Protein AF-A0A9W8VD13-F1 (afdb_monomer_lite)

InterPro domains:
  IPR011990 Tetratricopeptide-like helical domain superfamily [G3DSA:1.25.40.10] (4-198)
  IPR011990 Tetratricopeptide-like helical domain superfamily [SSF48452] (14-166)

Sequence (213 aa):
MPIRPNTRLLIVTRLGEIHIELHEHEKALQILQRELDAMVVQKGRPFRRLSMAMAEAYIGLGNLDAATLVLQQLTSVEPPELDDLNDQVLRMRRLILSARIEHERLRFDEALQIWQLTLQTMQQLSIFRSRHGWTAAIIYLSMAHAQIAMGDTASGRQSWDAAVEIAMSERFEYVFPVLATVWLQKVVGEIYQSQGWPLRVMLPGGKSDLTWL

pLDDT: mean 93.3, std 8.5, range [49.16, 98.88]

Secondary structure (DSSP, 8-state):
-PPPHHHHHHHHHHHHHHHHHTT-HHHHHHHHHHHHHT-S-TTSHHHHHHHHHHHHHHHHTT-HHHHHHHHHHHHHTS-S---SHHHHHHHHHHHHHHHHHHHHTT-HHHHHHHHHHHHHHHHH-HHHHHS-HHHHHHHHHHHHHHHHHTT-HHHHHHHHHHHHHHHHHSPP---STTIIIIIHHHHHHHHHHHH-PPEEEE-TTSS-EEEE-

Foldseek 3Di:
DDDDPLRVLVVLLVVLLVCVLVLVLVVSLVSLVVVLVVDPDCQDPSNLSSLLSNLSSCVSVVVLVSSVVSLVSNVVRQDPDDPDLVSLLSVLSSLVSVLSSCVSVLVLVVSLVSLVVSLVSLCVRPCSVVDDLLVQLLSLLSNLLSCVSVVNNVSSVVSNVVSLVSQVPHEDDDSDRCSSNPVSLVSQVSCCVVPVDWHWGQYPPRDDTDIRD

Radius of gyration: 17.38 Å; chains: 1; bounding box: 42×38×55 Å

Organism: NCBI:txid1237075

Structure (mmCIF, N/CA/C/O backbone):
data_AF-A0A9W8VD13-F1
#
_entry.id   AF-A0A9W8VD13-F1
#
loop_
_atom_site.group_PDB
_atom_site.id
_atom_site.type_symbol
_atom_site.label_atom_id
_atom_site.label_alt_id
_atom_site.label_comp_id
_atom_site.label_asym_id
_atom_site.label_entity_id
_atom_site.label_seq_id
_atom_site.pdbx_PDB_ins_code
_atom_site.Cartn_x
_atom_site.Cartn_y
_atom_site.Cartn_z
_atom_site.occupancy
_atom_site.B_iso_or_equiv
_atom_site.auth_seq_id
_atom_site.auth_comp_id
_atom_site.auth_asym_id
_atom_site.auth_atom_id
_atom_site.pdbx_PDB_model_num
ATOM 1 N N . MET A 1 1 ? 10.403 13.979 -32.829 1.00 58.81 1 MET A N 1
ATOM 2 C CA . MET A 1 1 ? 11.441 13.347 -31.978 1.00 58.81 1 MET A CA 1
ATOM 3 C C . MET A 1 1 ? 10.810 12.195 -31.210 1.00 58.81 1 MET A C 1
ATOM 5 O O . MET A 1 1 ? 9.696 12.388 -30.735 1.00 58.81 1 MET A O 1
ATOM 9 N N . PRO A 1 2 ? 11.467 11.030 -31.083 1.00 82.12 2 PRO A N 1
ATOM 10 C CA . PRO A 1 2 ? 10.968 9.956 -30.227 1.00 82.12 2 PRO A CA 1
ATOM 11 C C . PRO A 1 2 ? 10.993 10.381 -28.748 1.00 82.12 2 PRO A C 1
ATOM 13 O O . PRO A 1 2 ? 11.861 11.149 -28.327 1.00 82.12 2 PRO A O 1
ATOM 16 N N . ILE A 1 3 ? 10.028 9.897 -27.960 1.00 86.44 3 ILE A N 1
ATOM 17 C CA . ILE A 1 3 ? 9.949 10.151 -26.513 1.00 86.44 3 ILE A CA 1
ATOM 18 C C . ILE A 1 3 ? 11.176 9.532 -25.830 1.00 86.44 3 ILE A C 1
ATOM 20 O O . ILE A 1 3 ? 11.552 8.398 -26.124 1.00 86.44 3 ILE A O 1
ATOM 24 N N . ARG A 1 4 ? 11.797 10.263 -24.895 1.00 90.19 4 ARG A N 1
ATOM 25 C CA . ARG A 1 4 ? 12.946 9.755 -24.127 1.00 90.19 4 ARG A CA 1
ATOM 26 C C . ARG A 1 4 ? 12.546 8.487 -23.348 1.00 90.19 4 ARG A C 1
ATOM 28 O O . ARG A 1 4 ? 11.487 8.506 -22.717 1.00 90.19 4 ARG A O 1
ATOM 35 N N . PRO A 1 5 ? 13.390 7.438 -23.287 1.00 88.12 5 PRO A N 1
ATOM 36 C CA . PRO A 1 5 ? 13.035 6.170 -22.637 1.00 88.12 5 PRO A CA 1
ATOM 37 C C . PRO A 1 5 ? 12.505 6.320 -21.202 1.00 88.12 5 PRO A C 1
ATOM 39 O O . PRO A 1 5 ? 11.436 5.813 -20.882 1.00 88.12 5 PRO A O 1
ATOM 42 N N . ASN A 1 6 ? 13.175 7.110 -20.357 1.00 88.56 6 ASN A N 1
ATOM 43 C CA . ASN A 1 6 ? 12.731 7.334 -18.974 1.00 88.56 6 ASN A CA 1
ATOM 44 C C . ASN A 1 6 ? 11.377 8.054 -18.879 1.00 88.56 6 ASN A C 1
ATOM 46 O O . ASN A 1 6 ? 10.597 7.783 -17.968 1.00 88.56 6 ASN A O 1
ATOM 50 N N . THR A 1 7 ? 11.084 8.959 -19.818 1.00 91.81 7 THR A N 1
ATOM 51 C CA . THR A 1 7 ? 9.787 9.642 -19.896 1.00 91.81 7 THR A CA 1
ATOM 52 C C . THR A 1 7 ? 8.692 8.660 -20.294 1.00 91.81 7 THR A C 1
ATOM 54 O O . THR A 1 7 ? 7.628 8.664 -19.682 1.00 91.81 7 THR A O 1
ATOM 57 N N . ARG A 1 8 ? 8.965 7.770 -21.257 1.00 93.25 8 ARG A N 1
ATOM 58 C CA . ARG A 1 8 ? 8.039 6.697 -21.635 1.00 93.25 8 ARG A CA 1
ATOM 59 C C . ARG A 1 8 ? 7.727 5.786 -20.446 1.00 93.25 8 ARG A C 1
ATOM 61 O O . ARG A 1 8 ? 6.557 5.589 -20.154 1.00 93.25 8 ARG A O 1
ATOM 68 N N . LEU A 1 9 ? 8.741 5.294 -19.729 1.00 94.94 9 LEU A N 1
ATOM 69 C CA . LEU A 1 9 ? 8.534 4.407 -18.572 1.00 94.94 9 LEU A CA 1
ATOM 70 C C . LEU A 1 9 ? 7.736 5.090 -17.452 1.00 94.94 9 LEU A C 1
ATOM 72 O O . LEU A 1 9 ? 6.894 4.456 -16.818 1.00 94.94 9 LEU A O 1
ATOM 76 N N . LEU A 1 10 ? 7.949 6.393 -17.235 1.00 94.81 10 LEU A N 1
ATOM 77 C CA . LEU A 1 10 ? 7.141 7.172 -16.297 1.00 94.81 10 LEU A CA 1
ATOM 78 C C . LEU A 1 10 ? 5.670 7.237 -16.733 1.00 94.81 10 LEU A C 1
ATOM 80 O O . LEU A 1 10 ? 4.795 6.989 -15.910 1.00 94.81 10 LEU A O 1
ATOM 84 N N . ILE A 1 11 ? 5.402 7.542 -18.006 1.00 95.88 11 ILE A N 1
ATOM 85 C CA . ILE A 1 11 ? 4.036 7.584 -18.554 1.00 95.88 11 ILE A CA 1
ATOM 86 C C . ILE A 1 11 ? 3.365 6.216 -18.420 1.00 95.88 11 ILE A C 1
ATOM 88 O O . ILE A 1 11 ? 2.237 6.144 -17.944 1.00 95.88 11 ILE A O 1
ATOM 92 N N . VAL A 1 12 ? 4.065 5.135 -18.777 1.00 97.00 12 VAL A N 1
ATOM 93 C CA . VAL A 1 12 ? 3.530 3.772 -18.668 1.00 97.00 12 VAL A CA 1
ATOM 94 C C . VAL A 1 12 ? 3.236 3.402 -17.216 1.00 97.00 12 VAL A C 1
ATOM 96 O O . VAL A 1 12 ? 2.177 2.846 -16.943 1.00 97.00 12 VAL A O 1
ATOM 99 N N . THR A 1 13 ? 4.110 3.777 -16.275 1.00 97.50 13 THR A N 1
ATOM 100 C CA . THR A 1 13 ? 3.842 3.583 -14.841 1.00 97.50 13 THR A CA 1
ATOM 101 C C . THR A 1 13 ? 2.537 4.274 -14.446 1.00 97.50 13 THR A C 1
ATOM 103 O O . THR A 1 13 ? 1.675 3.641 -13.849 1.00 97.50 13 THR A O 1
ATOM 106 N N . ARG A 1 14 ? 2.360 5.554 -14.810 1.00 97.00 14 ARG A N 1
ATOM 107 C CA . ARG A 1 14 ? 1.141 6.306 -14.470 1.00 97.00 14 ARG A CA 1
ATOM 108 C C . ARG A 1 14 ? -0.107 5.723 -15.123 1.00 97.00 14 ARG A C 1
ATOM 110 O O . ARG A 1 14 ? -1.144 5.672 -14.481 1.00 97.00 14 ARG A O 1
ATOM 117 N N . LEU A 1 15 ? -0.007 5.259 -16.367 1.00 97.62 15 LEU A N 1
ATOM 118 C CA . LEU A 1 15 ? -1.115 4.586 -17.041 1.00 97.62 15 LEU A CA 1
ATOM 119 C C . LEU A 1 15 ? -1.499 3.284 -16.326 1.00 97.62 15 LEU A C 1
ATOM 121 O O . LEU A 1 15 ? -2.680 3.045 -16.100 1.00 97.62 15 LEU A O 1
ATOM 125 N N . GLY A 1 16 ? -0.512 2.475 -15.931 1.00 98.00 16 GLY A N 1
ATOM 126 C CA . GLY A 1 16 ? -0.743 1.275 -15.128 1.00 98.00 16 GLY A CA 1
ATOM 127 C C . GLY A 1 16 ? -1.431 1.601 -13.802 1.00 98.00 16 GLY A C 1
ATOM 128 O O . GLY A 1 16 ? -2.427 0.978 -13.468 1.00 98.00 16 GLY A O 1
ATOM 129 N N . GLU A 1 17 ? -0.967 2.629 -13.091 1.00 97.50 17 GLU A N 1
ATOM 130 C CA . GLU A 1 17 ? -1.591 3.095 -11.844 1.00 97.50 17 GLU A CA 1
ATOM 131 C C . GLU A 1 17 ? -3.039 3.557 -12.037 1.00 97.50 17 GLU A C 1
ATOM 133 O O . GLU A 1 17 ? -3.886 3.217 -11.222 1.00 97.50 17 GLU A O 1
ATOM 138 N N . ILE A 1 18 ? -3.349 4.263 -13.129 1.00 97.25 18 ILE A N 1
ATOM 139 C CA . ILE A 1 18 ? -4.731 4.646 -13.455 1.00 97.25 18 ILE A CA 1
ATOM 140 C C . ILE A 1 18 ? -5.599 3.406 -13.693 1.00 97.25 18 ILE A C 1
ATOM 142 O O . ILE A 1 18 ? -6.720 3.351 -13.202 1.00 97.25 18 ILE A O 1
ATOM 146 N N . HIS A 1 19 ? -5.099 2.395 -14.410 1.00 98.12 19 HIS A N 1
ATOM 147 C CA . HIS A 1 19 ? -5.841 1.143 -14.588 1.00 98.12 19 HIS A CA 1
ATOM 148 C C . HIS A 1 19 ? -6.109 0.437 -13.256 1.00 98.12 19 HIS A C 1
ATOM 150 O O . HIS A 1 19 ? -7.204 -0.075 -13.055 1.00 98.12 19 HIS A O 1
ATOM 156 N N . ILE A 1 20 ? -5.151 0.462 -12.329 1.00 98.06 20 ILE A N 1
ATOM 157 C CA . ILE A 1 20 ? -5.323 -0.096 -10.982 1.00 98.06 20 ILE A CA 1
ATOM 158 C C . ILE A 1 20 ? -6.403 0.669 -10.203 1.00 98.06 20 ILE A C 1
ATOM 160 O O . ILE A 1 20 ? -7.270 0.042 -9.607 1.00 98.06 20 ILE A O 1
ATOM 164 N N . GLU A 1 21 ? -6.398 2.005 -10.243 1.00 96.06 21 GLU A N 1
ATOM 165 C CA . GLU A 1 21 ? -7.443 2.839 -9.617 1.00 96.06 21 GLU A CA 1
ATOM 166 C C . GLU A 1 21 ? -8.843 2.554 -10.185 1.00 96.06 21 GLU A C 1
ATOM 168 O O . GLU A 1 21 ? -9.843 2.694 -9.490 1.00 96.06 21 GLU A O 1
ATOM 173 N N . LEU A 1 22 ? -8.919 2.131 -11.450 1.00 96.62 22 LEU A N 1
ATOM 174 C CA . LEU A 1 22 ? -10.155 1.714 -12.118 1.00 96.62 22 LEU A CA 1
ATOM 175 C C . LEU A 1 22 ? -10.495 0.229 -11.897 1.00 96.62 22 LEU A C 1
ATOM 177 O O . LEU A 1 22 ? -11.413 -0.283 -12.534 1.00 96.62 22 LEU A O 1
ATOM 181 N N . HIS A 1 23 ? -9.757 -0.469 -11.031 1.00 96.81 23 HIS A N 1
ATOM 182 C CA . HIS A 1 23 ? -9.863 -1.910 -10.780 1.00 96.81 23 HIS A CA 1
ATOM 183 C C . HIS A 1 23 ? -9.604 -2.804 -12.011 1.00 96.81 23 HIS A C 1
ATOM 185 O O . HIS A 1 23 ? -9.922 -3.992 -12.005 1.00 96.81 23 HIS A O 1
ATOM 191 N N . GLU A 1 24 ? -8.969 -2.272 -13.060 1.00 98.12 24 GLU A N 1
ATOM 192 C CA . GLU A 1 24 ? -8.558 -2.998 -14.269 1.00 98.12 24 GLU A CA 1
ATOM 193 C C . GLU A 1 24 ? -7.177 -3.660 -14.067 1.00 98.12 24 GLU A C 1
ATOM 195 O O . GLU A 1 24 ? -6.220 -3.417 -14.814 1.00 98.12 24 GLU A O 1
ATOM 200 N N . HIS A 1 25 ? -7.042 -4.477 -13.020 1.00 98.19 25 HIS A N 1
ATOM 201 C CA . HIS A 1 25 ? -5.746 -4.973 -12.551 1.00 98.19 25 HIS A CA 1
ATOM 202 C C . HIS A 1 25 ? -5.019 -5.867 -13.569 1.00 98.19 25 HIS A C 1
ATOM 204 O O . HIS A 1 25 ? -3.812 -5.700 -13.762 1.00 98.19 25 HIS A O 1
ATOM 210 N N . GLU A 1 26 ? -5.709 -6.769 -14.282 1.00 98.25 26 GLU A N 1
ATOM 211 C CA . GLU A 1 26 ? -5.048 -7.611 -15.294 1.00 98.25 26 GLU A CA 1
ATOM 212 C C . GLU A 1 26 ? -4.483 -6.775 -16.444 1.00 98.25 26 GLU A C 1
ATOM 214 O O . GLU A 1 26 ? -3.392 -7.044 -16.950 1.00 98.25 26 GLU A O 1
ATOM 219 N N . LYS A 1 27 ? -5.199 -5.723 -16.843 1.00 98.19 27 LYS A N 1
ATOM 220 C CA . LYS A 1 27 ? -4.756 -4.806 -17.895 1.00 98.19 27 LYS A CA 1
ATOM 221 C C . LYS A 1 27 ? -3.567 -3.967 -17.440 1.00 98.19 27 LYS A C 1
ATOM 223 O O . LYS A 1 27 ? -2.631 -3.770 -18.217 1.00 98.19 27 LYS A O 1
ATOM 228 N N . ALA A 1 28 ? -3.565 -3.526 -16.182 1.00 98.31 28 ALA A N 1
ATOM 229 C CA . ALA A 1 28 ? -2.399 -2.885 -15.588 1.00 98.31 28 ALA A CA 1
ATOM 230 C C . ALA A 1 28 ? -1.174 -3.811 -15.645 1.00 98.31 28 ALA A C 1
ATOM 232 O O . ALA A 1 28 ? -0.122 -3.391 -16.131 1.00 98.31 28 ALA A O 1
ATOM 233 N N . LEU A 1 29 ? -1.317 -5.081 -15.244 1.00 98.44 29 LEU A N 1
ATOM 234 C CA . LEU A 1 29 ? -0.236 -6.069 -15.323 1.00 98.44 29 LEU A CA 1
ATOM 235 C C . LEU A 1 29 ? 0.269 -6.261 -16.756 1.00 98.44 29 LEU A C 1
ATOM 237 O O . LEU A 1 29 ? 1.477 -6.206 -16.975 1.00 98.44 29 LEU A O 1
ATOM 241 N N . GLN A 1 30 ? -0.622 -6.411 -17.742 1.00 97.69 30 GLN A N 1
ATOM 242 C CA . GLN A 1 30 ? -0.230 -6.562 -19.152 1.00 97.69 30 GLN A CA 1
ATOM 243 C C . GLN A 1 30 ? 0.642 -5.398 -19.647 1.00 97.69 30 GLN A C 1
ATOM 245 O O . GLN A 1 30 ? 1.642 -5.606 -20.339 1.00 97.69 30 GLN A O 1
ATOM 250 N N . ILE A 1 31 ? 0.274 -4.167 -19.287 1.00 97.19 31 ILE A N 1
ATOM 251 C CA . ILE A 1 31 ? 0.992 -2.957 -19.700 1.00 97.19 31 ILE A CA 1
ATOM 252 C C . ILE A 1 31 ? 2.347 -2.847 -18.986 1.00 97.19 31 ILE A C 1
ATOM 254 O O . ILE A 1 31 ? 3.357 -2.544 -19.624 1.00 97.19 31 ILE A O 1
ATOM 258 N N . LEU A 1 32 ? 2.379 -3.097 -17.674 1.00 97.88 32 LEU A N 1
ATOM 259 C CA . LEU A 1 32 ? 3.581 -2.963 -16.847 1.00 97.88 32 LEU A CA 1
ATOM 260 C C . LEU A 1 32 ? 4.610 -4.061 -17.150 1.00 97.88 32 LEU A C 1
ATOM 262 O O . LEU A 1 32 ? 5.792 -3.755 -17.325 1.00 97.88 32 LEU A O 1
ATOM 266 N N . GLN A 1 33 ? 4.162 -5.315 -17.267 1.00 97.00 33 GLN A N 1
ATOM 267 C CA . GLN A 1 33 ? 5.021 -6.476 -17.512 1.00 97.00 33 GLN A CA 1
ATOM 268 C C . GLN A 1 33 ? 5.790 -6.330 -18.826 1.00 97.00 33 GLN A C 1
ATOM 270 O O . GLN A 1 33 ? 6.995 -6.556 -18.864 1.00 97.00 33 GLN A O 1
ATOM 275 N N . ARG A 1 34 ? 5.128 -5.839 -19.881 1.00 95.75 34 ARG A N 1
ATOM 276 C CA . ARG A 1 34 ? 5.768 -5.610 -21.182 1.00 95.75 34 ARG A CA 1
ATOM 277 C C . ARG A 1 34 ? 6.977 -4.677 -21.093 1.00 95.75 34 ARG A C 1
ATOM 279 O O . ARG A 1 34 ? 7.965 -4.892 -21.792 1.00 95.75 34 ARG A O 1
ATOM 286 N N . GLU A 1 35 ? 6.895 -3.616 -20.289 1.00 95.75 35 GLU A N 1
ATOM 287 C CA . GLU A 1 35 ? 8.039 -2.720 -20.110 1.00 95.75 35 GLU A CA 1
ATOM 288 C C . GLU A 1 35 ? 9.119 -3.363 -19.244 1.00 95.75 35 GLU A C 1
ATOM 290 O O . GLU A 1 35 ? 10.291 -3.232 -19.585 1.00 95.75 35 GLU A O 1
ATOM 295 N N . LEU A 1 36 ? 8.738 -4.068 -18.172 1.00 95.56 36 LEU A N 1
ATOM 296 C CA . LEU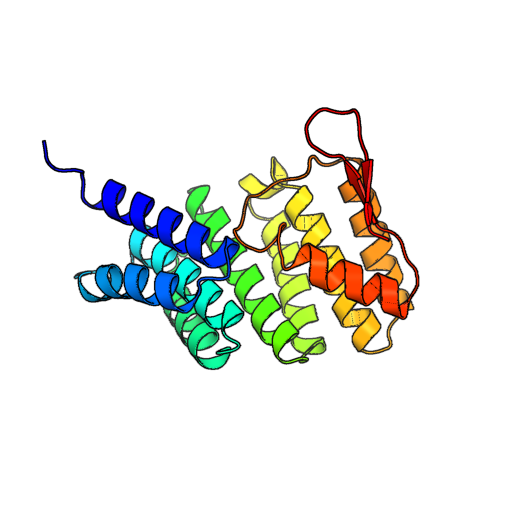 A 1 36 ? 9.667 -4.762 -17.272 1.00 95.56 36 LEU A CA 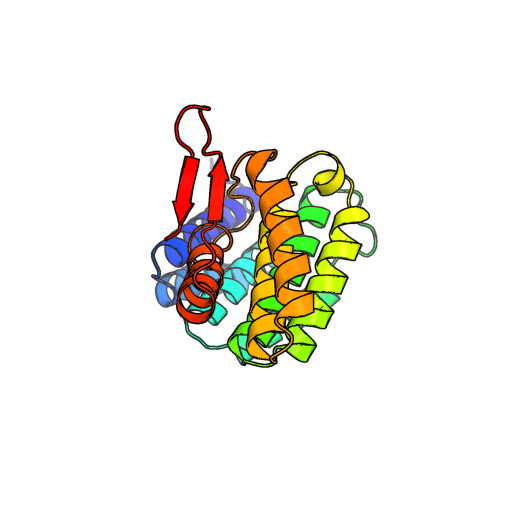1
ATOM 297 C C . LEU A 1 36 ? 10.486 -5.841 -17.996 1.00 95.56 36 LEU A C 1
ATOM 299 O O . LEU A 1 36 ? 11.703 -5.888 -17.813 1.00 95.56 36 LEU A O 1
ATOM 303 N N . ASP A 1 37 ? 9.854 -6.629 -18.867 1.00 94.94 37 ASP A N 1
ATOM 304 C CA . ASP A 1 37 ? 10.512 -7.660 -19.684 1.00 94.94 37 ASP A CA 1
ATOM 305 C C . ASP A 1 37 ? 11.505 -7.057 -20.684 1.00 94.94 37 ASP A C 1
ATOM 307 O O . ASP A 1 37 ? 12.535 -7.651 -21.001 1.00 94.94 37 ASP A O 1
ATOM 311 N N . ALA A 1 38 ? 11.220 -5.847 -21.169 1.00 93.44 38 ALA A N 1
ATOM 312 C CA . ALA A 1 38 ? 12.095 -5.125 -22.085 1.00 93.44 38 ALA A CA 1
ATOM 313 C C . ALA A 1 38 ? 13.256 -4.399 -21.373 1.00 93.44 38 ALA A C 1
ATOM 315 O O . ALA A 1 38 ? 14.141 -3.853 -22.043 1.00 93.44 38 ALA A O 1
ATOM 316 N N . MET A 1 39 ? 13.277 -4.343 -20.033 1.00 93.69 39 MET A N 1
ATOM 317 C CA . MET A 1 39 ? 14.338 -3.658 -19.293 1.00 93.69 39 MET A CA 1
ATOM 318 C C . MET A 1 39 ? 15.616 -4.497 -19.241 1.00 93.69 39 MET A C 1
ATOM 320 O O . MET A 1 39 ? 15.682 -5.518 -18.568 1.00 93.69 39 MET A O 1
ATOM 324 N N . VAL A 1 40 ? 16.694 -3.975 -19.831 1.00 89.75 40 VAL A N 1
ATOM 325 C CA . VAL A 1 40 ? 18.038 -4.576 -19.717 1.00 89.75 40 VAL A CA 1
ATOM 326 C C . VAL A 1 40 ? 18.586 -4.487 -18.284 1.00 89.75 40 VAL A C 1
ATOM 328 O O . VAL A 1 40 ? 19.361 -5.333 -17.851 1.00 89.75 40 VAL A O 1
ATOM 331 N N . VAL A 1 41 ? 18.207 -3.444 -17.535 1.00 88.56 41 VAL A N 1
ATOM 332 C CA . VAL A 1 41 ? 18.750 -3.154 -16.200 1.00 88.56 41 VAL A CA 1
ATOM 333 C C . VAL A 1 41 ? 17.625 -2.985 -15.179 1.00 88.56 41 VAL A C 1
ATOM 335 O O . VAL A 1 41 ? 16.961 -1.949 -15.125 1.00 88.56 41 VAL A O 1
ATOM 338 N N . GLN A 1 42 ? 17.475 -3.973 -14.300 1.00 91.06 42 GLN A N 1
ATOM 339 C CA . GLN A 1 42 ? 16.429 -4.036 -13.275 1.00 91.06 42 GLN A CA 1
ATOM 340 C C . GLN A 1 42 ? 16.907 -3.527 -11.903 1.00 91.06 42 GLN A C 1
ATOM 342 O O . GLN A 1 42 ? 16.893 -4.253 -10.920 1.00 91.06 42 GLN A O 1
ATOM 347 N N . LYS A 1 43 ? 17.390 -2.278 -11.825 1.00 89.25 43 LYS A N 1
ATOM 348 C CA . LYS A 1 43 ? 17.823 -1.668 -10.540 1.00 89.25 43 LYS A CA 1
ATOM 349 C C . LYS A 1 43 ? 17.544 -0.171 -10.381 1.00 89.25 43 LYS A C 1
ATOM 351 O O . LYS A 1 43 ? 17.628 0.380 -9.290 1.00 89.25 43 LYS A O 1
ATOM 356 N N . GLY A 1 44 ? 17.230 0.523 -11.474 1.00 91.25 44 GLY A N 1
ATOM 357 C CA . GLY A 1 44 ? 17.040 1.974 -11.465 1.00 91.25 44 GLY A CA 1
ATOM 358 C C . GLY A 1 44 ? 15.683 2.424 -10.917 1.00 91.25 44 GLY A C 1
ATOM 359 O O . GLY A 1 44 ? 14.756 1.634 -10.741 1.00 91.25 44 GLY A O 1
ATOM 360 N N . ARG A 1 45 ? 15.527 3.741 -10.737 1.00 93.50 45 ARG A N 1
ATOM 361 C CA . ARG A 1 45 ? 14.249 4.370 -10.358 1.00 93.50 45 ARG A CA 1
ATOM 362 C C . ARG A 1 45 ? 13.070 3.980 -11.273 1.00 93.50 45 ARG A C 1
ATOM 364 O O . ARG A 1 45 ? 11.995 3.729 -10.732 1.00 93.50 45 ARG A O 1
ATOM 371 N N . PRO A 1 46 ? 13.221 3.893 -12.615 1.00 94.94 46 PRO A N 1
ATOM 372 C CA . PRO A 1 46 ? 12.128 3.447 -13.482 1.00 94.94 46 PRO A CA 1
ATOM 373 C C . PRO A 1 46 ? 11.672 2.015 -13.186 1.00 94.94 46 PRO A C 1
ATOM 375 O O . PRO A 1 46 ? 10.473 1.781 -13.083 1.00 94.94 46 PRO A O 1
ATOM 378 N N . PHE A 1 47 ? 12.620 1.096 -12.968 1.00 96.31 47 PHE A N 1
ATOM 379 C CA . PHE A 1 47 ? 12.324 -0.286 -12.585 1.00 96.31 47 PHE A CA 1
ATOM 380 C C . PHE A 1 47 ? 11.541 -0.322 -11.270 1.00 96.31 47 PHE A C 1
ATOM 382 O O . PHE A 1 47 ? 10.450 -0.878 -11.216 1.00 96.31 47 PHE A O 1
ATOM 389 N N . ARG A 1 48 ? 12.038 0.372 -10.235 1.00 96.69 48 ARG A N 1
ATOM 390 C CA . ARG A 1 48 ? 11.373 0.404 -8.925 1.00 96.69 48 ARG A CA 1
ATOM 391 C C . ARG A 1 48 ? 9.934 0.928 -8.994 1.00 96.69 48 ARG A C 1
ATOM 393 O O . ARG A 1 48 ? 9.054 0.385 -8.336 1.00 96.69 48 ARG A O 1
ATOM 400 N N . ARG A 1 49 ? 9.686 1.964 -9.802 1.00 96.75 49 ARG A N 1
ATOM 401 C CA . ARG A 1 49 ? 8.346 2.537 -10.019 1.00 96.75 49 ARG A CA 1
ATOM 402 C C . ARG A 1 49 ? 7.388 1.552 -10.690 1.00 96.75 49 ARG A C 1
ATOM 404 O O . ARG A 1 49 ? 6.297 1.345 -10.168 1.00 96.75 49 ARG A O 1
ATOM 411 N N . LEU A 1 50 ? 7.809 0.939 -11.799 1.00 97.56 50 LEU A N 1
ATOM 412 C CA . LEU A 1 50 ? 7.003 -0.048 -12.523 1.00 97.56 50 LEU A CA 1
ATOM 413 C C . LEU A 1 50 ? 6.678 -1.254 -11.642 1.00 97.56 50 LEU A C 1
ATOM 415 O O . LEU A 1 50 ? 5.518 -1.636 -11.531 1.00 97.56 50 LEU A O 1
ATOM 419 N N . SER A 1 51 ? 7.680 -1.802 -10.958 1.00 98.06 51 SER A N 1
ATOM 420 C CA . SER A 1 51 ? 7.503 -2.953 -10.075 1.00 98.06 51 SER A CA 1
ATOM 421 C C . SER A 1 51 ? 6.583 -2.646 -8.889 1.00 98.06 51 SER A C 1
ATOM 423 O O . SER A 1 51 ? 5.771 -3.486 -8.529 1.00 98.06 51 SER A O 1
ATOM 425 N N . MET A 1 52 ? 6.618 -1.442 -8.304 1.00 97.81 52 MET A N 1
ATOM 426 C CA . MET A 1 52 ? 5.643 -1.087 -7.259 1.00 97.81 52 MET A CA 1
ATOM 427 C C . MET A 1 52 ? 4.215 -0.950 -7.787 1.00 97.81 52 MET A C 1
ATOM 429 O O . MET A 1 52 ? 3.286 -1.354 -7.095 1.00 97.81 52 MET A O 1
ATOM 433 N N . ALA A 1 53 ? 4.024 -0.420 -8.998 1.00 98.25 53 ALA A N 1
ATOM 434 C CA . ALA A 1 53 ? 2.708 -0.442 -9.636 1.00 98.25 53 ALA A CA 1
ATOM 435 C C . ALA A 1 53 ? 2.254 -1.888 -9.912 1.00 98.25 53 ALA A C 1
ATOM 437 O O . ALA A 1 53 ? 1.097 -2.225 -9.692 1.00 98.25 53 ALA A O 1
ATOM 438 N N . MET A 1 54 ? 3.172 -2.772 -10.309 1.00 98.44 54 MET A N 1
ATOM 439 C CA . MET A 1 54 ? 2.877 -4.189 -10.523 1.00 98.44 54 MET A CA 1
ATOM 440 C C . MET A 1 54 ? 2.484 -4.901 -9.219 1.00 98.44 54 MET A C 1
ATOM 442 O O . MET A 1 54 ? 1.523 -5.662 -9.208 1.00 98.44 54 MET A O 1
ATOM 446 N N . ALA A 1 55 ? 3.177 -4.621 -8.112 1.00 98.50 55 ALA A N 1
ATOM 447 C CA . ALA A 1 55 ? 2.819 -5.145 -6.794 1.00 98.50 55 ALA A CA 1
ATOM 448 C C . ALA A 1 55 ? 1.418 -4.687 -6.357 1.00 98.50 55 ALA A C 1
ATOM 450 O O . ALA A 1 55 ? 0.639 -5.501 -5.875 1.00 98.50 55 ALA A O 1
ATOM 451 N N . GLU A 1 56 ? 1.074 -3.417 -6.580 1.00 98.31 56 GLU A N 1
ATOM 452 C CA . GLU A 1 56 ? -0.266 -2.883 -6.309 1.00 98.31 56 GLU A CA 1
ATOM 453 C C . GLU A 1 56 ? -1.350 -3.610 -7.130 1.00 98.31 56 GLU A C 1
ATOM 455 O O . GLU A 1 56 ? -2.378 -4.003 -6.584 1.00 98.31 56 GLU A O 1
ATOM 460 N N . ALA A 1 57 ? -1.096 -3.876 -8.416 1.00 98.38 57 ALA A N 1
ATOM 461 C CA . ALA A 1 57 ? -2.014 -4.654 -9.248 1.00 98.38 57 ALA A CA 1
ATOM 462 C C . ALA A 1 57 ? -2.181 -6.099 -8.741 1.00 98.38 57 ALA A C 1
ATOM 464 O O . ALA A 1 57 ? -3.298 -6.614 -8.716 1.00 98.38 57 ALA A O 1
ATOM 465 N N . TYR A 1 58 ? -1.098 -6.745 -8.293 1.00 98.75 58 TYR A N 1
ATOM 466 C CA . TYR A 1 58 ? -1.179 -8.075 -7.683 1.00 98.75 58 TYR A CA 1
ATOM 467 C C . TYR A 1 58 ? -1.974 -8.077 -6.372 1.00 98.75 58 TYR A C 1
ATOM 469 O O . TYR A 1 58 ? -2.761 -8.999 -6.164 1.00 98.75 58 TYR A O 1
ATOM 477 N N . ILE A 1 59 ? -1.829 -7.048 -5.528 1.00 98.44 59 ILE A N 1
ATOM 478 C CA . ILE A 1 59 ? -2.664 -6.874 -4.326 1.00 9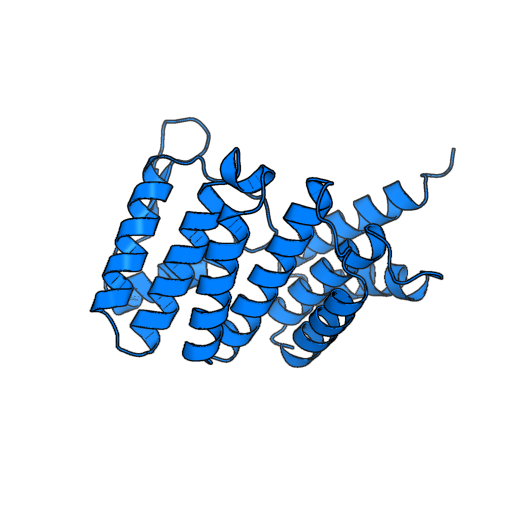8.44 59 ILE A CA 1
ATOM 479 C C . ILE A 1 59 ? -4.138 -6.761 -4.719 1.00 98.44 59 ILE A C 1
ATOM 481 O O . ILE A 1 59 ? -4.968 -7.463 -4.151 1.00 98.44 59 ILE A O 1
ATOM 485 N N . GLY A 1 60 ? -4.460 -5.942 -5.724 1.00 97.06 60 GLY A N 1
ATOM 486 C CA . GLY A 1 60 ? -5.832 -5.777 -6.214 1.00 97.06 60 GLY A CA 1
ATOM 487 C C . GLY A 1 60 ? -6.470 -7.055 -6.777 1.00 97.06 60 GLY A C 1
ATOM 488 O O . GLY A 1 60 ? -7.685 -7.211 -6.713 1.00 97.06 60 GLY A O 1
ATOM 489 N N . LEU A 1 61 ? -5.660 -8.001 -7.267 1.00 98.00 61 LEU A N 1
ATOM 490 C CA . LEU A 1 61 ? -6.101 -9.342 -7.684 1.00 98.00 61 LEU A CA 1
ATOM 491 C C . LEU A 1 61 ? -6.136 -10.370 -6.539 1.00 98.00 61 LEU A C 1
ATOM 493 O O . LEU A 1 61 ? -6.445 -11.536 -6.778 1.00 98.00 61 LEU A O 1
ATOM 497 N N . GLY A 1 62 ? -5.752 -9.990 -5.319 1.00 97.75 62 GLY A N 1
ATOM 498 C CA . GLY A 1 62 ? -5.586 -10.918 -4.197 1.00 97.75 62 GLY A CA 1
ATOM 499 C C . GLY A 1 62 ? -4.387 -11.866 -4.339 1.00 97.75 62 GLY A C 1
ATOM 500 O O . GLY A 1 62 ? -4.238 -12.795 -3.548 1.00 97.75 62 GLY A O 1
ATOM 501 N N . ASN A 1 63 ? -3.497 -11.649 -5.314 1.00 98.44 63 ASN A N 1
ATOM 502 C CA . ASN A 1 63 ? -2.286 -12.451 -5.497 1.00 98.44 63 ASN A CA 1
ATOM 503 C C . ASN A 1 63 ? -1.141 -11.917 -4.620 1.00 98.44 63 ASN A C 1
ATOM 505 O O . ASN A 1 63 ? -0.152 -11.342 -5.087 1.00 98.44 63 ASN A O 1
ATOM 509 N N . LEU A 1 64 ? -1.306 -12.091 -3.311 1.00 98.56 64 LEU A N 1
ATOM 510 C CA . LEU A 1 64 ? -0.438 -11.510 -2.284 1.00 98.56 64 LEU A CA 1
ATOM 511 C C . LEU A 1 64 ? 0.981 -12.102 -2.295 1.00 98.56 64 LEU A C 1
ATOM 513 O O . LEU A 1 64 ? 1.946 -11.414 -1.950 1.00 98.56 64 LEU A O 1
ATOM 517 N N . ASP A 1 65 ? 1.137 -13.348 -2.744 1.00 98.56 65 ASP A N 1
ATOM 518 C CA . ASP A 1 65 ? 2.444 -14.001 -2.877 1.00 98.56 65 ASP A CA 1
ATOM 519 C C . ASP A 1 65 ? 3.263 -13.388 -4.016 1.00 98.56 65 ASP A C 1
ATOM 521 O O . ASP A 1 65 ? 4.432 -13.043 -3.818 1.00 98.56 65 ASP A O 1
ATOM 525 N N . ALA A 1 66 ? 2.641 -13.156 -5.178 1.00 98.44 66 ALA A N 1
ATOM 526 C CA . ALA A 1 66 ? 3.292 -12.453 -6.280 1.00 98.44 66 ALA A CA 1
ATOM 527 C C . ALA A 1 66 ? 3.661 -11.017 -5.886 1.00 98.44 66 ALA A C 1
ATOM 529 O O . ALA A 1 66 ? 4.785 -10.580 -6.141 1.00 98.44 66 ALA A O 1
ATOM 530 N N . ALA A 1 67 ? 2.764 -10.301 -5.196 1.00 98.56 67 ALA A N 1
ATOM 531 C CA . ALA A 1 67 ? 3.064 -8.968 -4.678 1.00 98.56 67 ALA A CA 1
ATOM 532 C C . ALA A 1 67 ? 4.278 -8.992 -3.729 1.00 98.56 67 ALA A C 1
ATOM 534 O O . ALA A 1 67 ? 5.201 -8.190 -3.882 1.00 98.56 67 ALA A O 1
ATOM 535 N N . THR A 1 68 ? 4.325 -9.959 -2.805 1.00 98.50 68 THR A N 1
ATOM 536 C CA . THR A 1 68 ? 5.438 -10.138 -1.856 1.00 98.50 68 THR A CA 1
ATOM 537 C C . THR A 1 68 ? 6.765 -10.347 -2.584 1.00 98.50 68 THR A C 1
ATOM 539 O O . THR A 1 68 ? 7.750 -9.677 -2.266 1.00 98.50 68 THR A O 1
ATOM 542 N N . LEU A 1 69 ? 6.791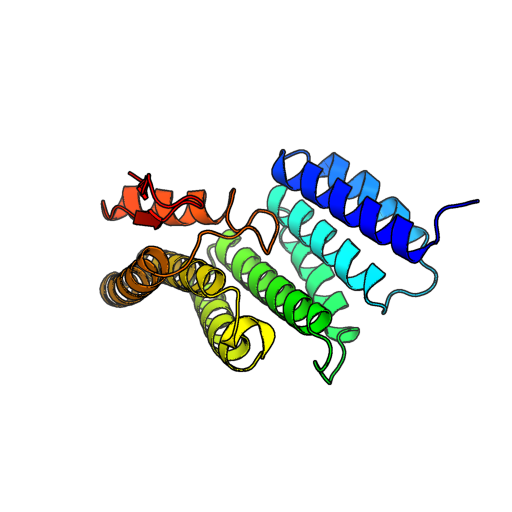 -11.233 -3.585 1.00 98.06 69 LEU A N 1
ATOM 543 C CA . LEU A 1 69 ? 7.994 -11.531 -4.367 1.00 98.06 69 LEU A CA 1
ATOM 544 C C . LEU A 1 69 ? 8.547 -10.271 -5.049 1.00 98.06 69 LEU A C 1
ATOM 546 O O . LEU A 1 69 ? 9.753 -10.011 -5.015 1.00 98.06 69 LEU A O 1
ATOM 550 N N . VAL A 1 70 ? 7.660 -9.443 -5.604 1.00 97.94 70 VAL A N 1
ATOM 551 C CA . VAL A 1 70 ? 8.041 -8.168 -6.222 1.00 97.94 70 VAL A CA 1
ATOM 552 C C . VAL A 1 70 ? 8.652 -7.211 -5.192 1.00 97.94 70 VAL A C 1
ATOM 554 O O . VAL A 1 70 ? 9.698 -6.611 -5.453 1.00 97.94 70 VAL A O 1
ATOM 557 N N . LEU A 1 71 ? 8.059 -7.080 -4.000 1.00 97.62 71 LEU A N 1
ATOM 558 C CA . LEU A 1 71 ? 8.596 -6.198 -2.953 1.00 97.62 71 LEU A CA 1
ATOM 559 C C . LEU A 1 71 ? 9.933 -6.693 -2.376 1.00 97.62 71 LEU A C 1
ATOM 561 O O . LEU A 1 71 ? 10.797 -5.879 -2.025 1.00 97.62 71 LEU A O 1
ATOM 565 N N . GLN A 1 72 ? 10.140 -8.009 -2.310 1.00 96.00 72 GLN A N 1
ATOM 566 C CA . GLN A 1 72 ? 11.424 -8.597 -1.920 1.00 96.00 72 GLN A CA 1
ATOM 567 C C . GLN A 1 72 ? 12.519 -8.236 -2.927 1.00 96.00 72 GLN A C 1
ATOM 569 O O . GLN A 1 72 ? 13.574 -7.737 -2.527 1.00 96.00 72 GLN A O 1
ATOM 574 N N . GLN A 1 73 ? 12.245 -8.371 -4.231 1.00 95.00 73 GLN A N 1
ATOM 575 C CA . GLN A 1 73 ? 13.184 -7.958 -5.277 1.00 95.00 73 GLN A CA 1
ATOM 576 C C . GLN A 1 73 ? 13.544 -6.471 -5.146 1.00 95.00 73 GLN A C 1
ATOM 578 O O . GLN A 1 73 ? 14.719 -6.102 -5.217 1.00 95.00 73 GLN A O 1
ATOM 583 N N . LEU A 1 74 ? 12.551 -5.618 -4.878 1.00 95.81 74 LEU A N 1
ATOM 584 C CA . LEU A 1 74 ? 12.748 -4.177 -4.713 1.00 95.81 74 LEU A CA 1
ATOM 585 C C . LEU A 1 74 ? 13.665 -3.799 -3.552 1.00 95.81 74 LEU A C 1
ATOM 587 O O . LEU A 1 74 ? 14.359 -2.789 -3.642 1.00 95.81 74 LEU A O 1
ATOM 591 N N . THR A 1 75 ? 13.699 -4.607 -2.494 1.00 92.25 75 THR A N 1
ATOM 592 C CA . THR A 1 75 ? 14.561 -4.358 -1.331 1.00 92.25 75 THR A CA 1
ATOM 593 C C . THR A 1 75 ? 16.043 -4.438 -1.707 1.00 92.25 75 THR A C 1
ATOM 595 O O . THR A 1 75 ? 16.841 -3.643 -1.222 1.00 92.25 75 THR A O 1
ATOM 598 N N . SER A 1 76 ? 16.409 -5.341 -2.624 1.00 90.88 76 SER A N 1
ATOM 599 C CA . SER A 1 76 ? 17.803 -5.552 -3.051 1.00 90.88 76 SER A CA 1
ATOM 600 C C . SER A 1 76 ? 18.369 -4.450 -3.956 1.00 90.88 76 SER A C 1
ATOM 602 O O . SER A 1 76 ? 19.583 -4.312 -4.086 1.00 90.88 76 SER A O 1
ATOM 604 N N . VAL A 1 77 ? 17.495 -3.664 -4.589 1.00 92.75 77 VAL A N 1
ATOM 605 C CA . VAL A 1 77 ? 17.868 -2.615 -5.555 1.00 92.75 77 VAL A CA 1
ATOM 606 C C . VAL A 1 77 ? 17.577 -1.214 -5.036 1.00 92.75 77 VAL A C 1
ATOM 608 O O . VAL A 1 77 ? 17.615 -0.231 -5.784 1.00 92.75 77 VAL A O 1
ATOM 611 N N . GLU A 1 78 ? 17.217 -1.118 -3.763 1.00 91.94 78 GLU A N 1
ATOM 612 C CA . GLU A 1 78 ? 16.948 0.154 -3.144 1.00 91.94 78 GLU A CA 1
ATOM 613 C C . GLU A 1 78 ? 18.263 0.870 -2.779 1.00 91.94 78 GLU A C 1
ATOM 615 O O . GLU A 1 78 ? 19.169 0.235 -2.237 1.00 91.94 78 GLU A O 1
ATOM 620 N N . PRO A 1 79 ? 18.400 2.178 -3.073 1.00 90.31 79 PRO A N 1
ATOM 621 C CA . PRO A 1 79 ? 19.571 2.938 -2.656 1.00 90.31 79 PRO A CA 1
ATOM 622 C C . PRO A 1 79 ? 19.767 2.900 -1.129 1.00 90.31 79 PRO A C 1
ATOM 624 O O . PRO A 1 79 ? 18.779 2.999 -0.395 1.00 90.31 79 PRO A O 1
ATOM 627 N N . PRO A 1 80 ? 21.017 2.779 -0.642 1.00 85.81 80 PRO A N 1
ATOM 628 C CA . PRO A 1 80 ? 21.305 2.815 0.791 1.00 85.81 80 PRO A CA 1
ATOM 629 C C . PRO A 1 80 ? 21.080 4.213 1.383 1.00 85.81 80 PRO A C 1
ATOM 631 O O . PRO A 1 80 ? 20.603 4.336 2.507 1.00 85.81 80 PRO A O 1
ATOM 634 N N . GLU A 1 81 ? 21.379 5.256 0.608 1.00 86.56 81 GLU A N 1
ATOM 635 C CA . GLU A 1 81 ? 21.184 6.660 0.967 1.00 86.56 81 GLU A CA 1
ATOM 636 C C . GLU A 1 81 ? 19.938 7.208 0.256 1.00 86.56 81 GLU A C 1
ATOM 638 O O . GLU A 1 81 ? 19.719 6.957 -0.933 1.00 86.56 81 GLU A O 1
ATOM 643 N N . LEU A 1 82 ? 19.101 7.949 0.988 1.00 87.69 82 LEU A N 1
ATOM 644 C CA . LEU A 1 82 ? 17.814 8.472 0.512 1.00 87.69 82 LEU A CA 1
ATOM 645 C C . LEU A 1 82 ? 17.827 10.004 0.389 1.00 87.69 82 LEU A C 1
ATOM 647 O O . LEU A 1 82 ? 16.904 10.688 0.839 1.00 87.69 82 LEU A O 1
ATOM 651 N N . ASP A 1 83 ? 18.868 10.544 -0.241 1.00 85.75 83 ASP A N 1
ATOM 652 C CA . ASP A 1 83 ? 19.030 11.993 -0.427 1.00 85.75 83 ASP A CA 1
ATOM 653 C C . ASP A 1 83 ? 18.031 12.582 -1.440 1.00 85.75 83 ASP A C 1
ATOM 655 O O . ASP A 1 83 ? 17.642 13.747 -1.346 1.00 85.75 83 ASP A O 1
ATOM 659 N N . ASP A 1 84 ? 17.565 11.777 -2.403 1.00 92.00 84 ASP A N 1
ATOM 660 C CA . ASP A 1 84 ? 16.558 12.186 -3.388 1.00 92.00 84 ASP A CA 1
ATOM 661 C C . ASP A 1 84 ? 15.135 11.991 -2.838 1.00 92.00 84 ASP A C 1
ATOM 663 O O . ASP A 1 84 ? 14.730 10.890 -2.458 1.00 92.00 84 ASP A O 1
ATOM 667 N N . LEU A 1 85 ? 14.330 13.058 -2.877 1.00 92.38 85 LEU A N 1
ATOM 668 C CA . LEU A 1 85 ? 12.947 13.05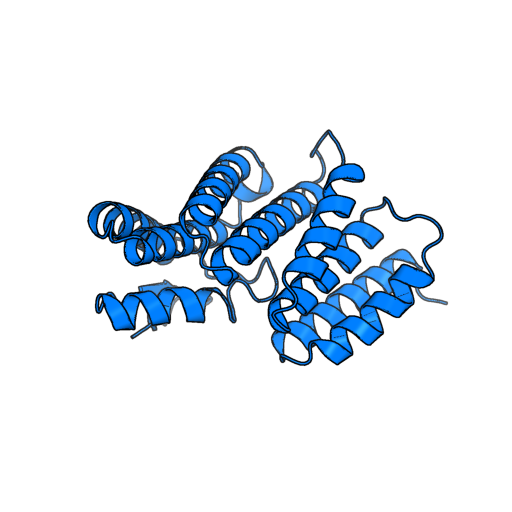8 -2.381 1.00 92.38 85 LEU A CA 1
ATOM 669 C C . LEU A 1 85 ? 12.062 12.003 -3.066 1.00 92.38 85 LEU A C 1
ATOM 671 O O . LEU A 1 85 ? 11.175 11.437 -2.431 1.00 92.38 85 LEU A O 1
ATOM 675 N N . ASN A 1 86 ? 12.290 11.694 -4.348 1.00 91.88 86 ASN A N 1
ATOM 676 C CA . ASN A 1 86 ? 11.560 10.617 -5.016 1.00 91.88 86 ASN A CA 1
ATOM 677 C C . ASN A 1 86 ? 11.928 9.264 -4.423 1.00 91.88 86 ASN A C 1
ATOM 679 O O . ASN A 1 86 ? 11.054 8.416 -4.298 1.00 91.88 86 ASN A O 1
ATOM 683 N N . ASP A 1 87 ? 13.197 9.039 -4.096 1.00 94.12 87 ASP A N 1
ATOM 684 C CA . ASP A 1 87 ? 13.627 7.769 -3.522 1.00 94.12 87 ASP A CA 1
ATOM 685 C C . ASP A 1 87 ? 13.059 7.583 -2.106 1.00 94.12 87 ASP A C 1
ATOM 687 O O . ASP A 1 87 ? 12.609 6.483 -1.790 1.00 94.12 87 ASP A O 1
ATOM 691 N N . GLN A 1 88 ? 12.899 8.666 -1.334 1.00 95.56 88 GLN A N 1
ATOM 692 C CA . GLN A 1 88 ? 12.136 8.658 -0.076 1.00 95.56 88 GLN A CA 1
ATOM 693 C C . GLN A 1 88 ? 10.658 8.276 -0.280 1.00 95.56 88 GLN A C 1
ATOM 695 O O . GLN A 1 88 ? 10.126 7.426 0.435 1.00 95.56 88 GLN A O 1
ATOM 700 N N . VAL A 1 89 ? 9.985 8.858 -1.282 1.00 95.62 89 VAL A N 1
ATOM 701 C CA . VAL A 1 89 ? 8.589 8.511 -1.621 1.00 95.62 89 VAL A CA 1
ATOM 702 C C . VAL A 1 89 ? 8.475 7.043 -2.048 1.00 95.62 89 VAL A C 1
ATOM 704 O O . VAL A 1 89 ? 7.533 6.356 -1.657 1.00 95.62 89 VAL A O 1
ATOM 707 N N . LEU A 1 90 ? 9.441 6.532 -2.815 1.00 95.88 90 LEU A N 1
ATOM 708 C CA . LEU A 1 90 ? 9.470 5.132 -3.242 1.00 95.88 90 LEU A CA 1
ATOM 709 C C . LEU A 1 90 ? 9.719 4.168 -2.065 1.00 95.88 90 LEU A C 1
ATOM 711 O O . LEU A 1 90 ? 9.057 3.131 -2.016 1.00 95.88 90 LEU A O 1
ATOM 715 N N . ARG A 1 91 ? 10.587 4.512 -1.098 1.00 96.25 91 ARG A N 1
ATOM 716 C CA . ARG A 1 91 ? 10.738 3.757 0.166 1.00 96.25 91 ARG A CA 1
ATOM 717 C C . ARG A 1 91 ? 9.406 3.673 0.900 1.00 96.25 91 ARG A C 1
ATOM 719 O O . ARG A 1 91 ? 8.979 2.575 1.248 1.00 96.25 91 ARG A O 1
ATOM 726 N N . MET A 1 92 ? 8.741 4.813 1.102 1.00 97.38 92 MET A N 1
ATOM 727 C CA . MET A 1 92 ? 7.457 4.848 1.809 1.00 97.38 92 MET A CA 1
ATOM 728 C C . MET A 1 92 ? 6.394 4.018 1.109 1.00 97.38 92 MET A C 1
ATOM 730 O O . MET A 1 92 ? 5.731 3.214 1.757 1.00 97.38 92 MET A O 1
ATOM 734 N N . ARG A 1 93 ? 6.278 4.136 -0.219 1.00 97.81 93 ARG A N 1
ATOM 735 C CA . ARG A 1 93 ? 5.332 3.320 -0.983 1.00 97.81 93 ARG A CA 1
ATOM 736 C C . ARG A 1 93 ? 5.575 1.827 -0.784 1.00 97.81 93 ARG A C 1
ATOM 738 O O . ARG A 1 93 ? 4.619 1.089 -0.586 1.00 97.81 93 ARG A O 1
ATOM 745 N N . ARG A 1 94 ? 6.836 1.381 -0.821 1.00 97.94 94 ARG A N 1
ATOM 746 C CA . ARG A 1 94 ? 7.182 -0.032 -0.615 1.00 97.94 94 ARG A CA 1
ATOM 747 C C . ARG A 1 94 ? 6.765 -0.519 0.772 1.00 97.94 94 ARG A C 1
ATOM 749 O O . ARG A 1 94 ? 6.192 -1.594 0.867 1.00 97.94 94 ARG A O 1
ATOM 756 N N . LEU A 1 95 ? 7.020 0.267 1.819 1.00 98.19 95 LEU A N 1
ATOM 757 C CA . LEU A 1 95 ? 6.637 -0.084 3.192 1.00 98.19 95 LEU A CA 1
ATOM 758 C C . LEU A 1 95 ? 5.112 -0.158 3.368 1.00 98.19 95 LEU A C 1
ATOM 760 O O . LEU A 1 95 ? 4.610 -1.127 3.929 1.00 98.19 95 LEU A O 1
ATOM 764 N N . ILE A 1 96 ? 4.380 0.808 2.806 1.00 98.56 96 ILE A N 1
ATOM 765 C CA . ILE A 1 96 ? 2.909 0.824 2.795 1.00 98.56 96 ILE A CA 1
ATOM 766 C C . ILE A 1 96 ? 2.353 -0.409 2.067 1.00 98.56 96 ILE A C 1
ATOM 768 O O . ILE A 1 96 ? 1.437 -1.056 2.567 1.00 98.56 96 ILE A O 1
ATOM 772 N N . LEU A 1 97 ? 2.916 -0.759 0.904 1.00 98.56 97 LEU A N 1
ATOM 773 C CA . LEU A 1 97 ? 2.541 -1.969 0.166 1.00 98.56 97 LEU A CA 1
ATOM 774 C C . LEU A 1 97 ? 2.796 -3.235 0.998 1.00 98.56 97 LEU A C 1
ATOM 776 O O . LEU A 1 97 ? 1.919 -4.090 1.071 1.00 98.56 97 LEU A O 1
ATOM 780 N N . SER A 1 98 ? 3.955 -3.342 1.657 1.00 98.56 98 SER A N 1
ATOM 781 C CA . SER A 1 98 ? 4.275 -4.480 2.530 1.00 98.56 98 SER A CA 1
ATOM 782 C C . SER A 1 98 ? 3.278 -4.623 3.679 1.00 98.56 98 SER A C 1
ATOM 784 O O . SER A 1 98 ? 2.806 -5.727 3.937 1.00 98.56 98 SER A O 1
ATOM 786 N N . ALA A 1 99 ? 2.932 -3.520 4.348 1.00 98.62 99 ALA A N 1
ATOM 787 C CA . ALA A 1 99 ? 1.978 -3.547 5.452 1.00 98.62 99 ALA A CA 1
ATOM 788 C C . ALA A 1 99 ? 0.586 -3.980 4.974 1.00 98.62 99 ALA A C 1
ATOM 790 O O . ALA A 1 99 ? -0.048 -4.832 5.593 1.00 98.62 99 ALA A O 1
ATOM 791 N N . ARG A 1 100 ? 0.144 -3.455 3.823 1.00 98.44 100 ARG A N 1
ATOM 792 C CA . ARG A 1 100 ? -1.133 -3.832 3.204 1.00 98.44 100 ARG A CA 1
ATOM 793 C C . ARG A 1 100 ? -1.190 -5.300 2.811 1.00 98.44 100 ARG A C 1
ATOM 795 O O . ARG A 1 100 ? -2.240 -5.899 2.974 1.00 98.44 100 ARG A O 1
ATOM 802 N N . ILE A 1 101 ? -0.095 -5.891 2.334 1.00 98.75 101 ILE A N 1
ATOM 803 C CA . ILE A 1 101 ? -0.061 -7.324 2.009 1.00 98.75 101 ILE A CA 1
ATOM 804 C C . ILE A 1 101 ? -0.380 -8.171 3.243 1.00 98.75 101 ILE A C 1
ATOM 806 O O . ILE A 1 101 ? -1.263 -9.020 3.169 1.00 98.75 101 ILE A O 1
ATOM 810 N N . GLU A 1 102 ? 0.299 -7.951 4.372 1.00 98.75 102 GLU A N 1
ATOM 811 C CA . GLU A 1 102 ? 0.017 -8.733 5.586 1.00 98.75 102 GLU A CA 1
ATOM 812 C C . GLU A 1 102 ? -1.379 -8.423 6.141 1.00 98.75 102 GLU A C 1
ATOM 814 O O . GLU A 1 102 ? -2.093 -9.322 6.583 1.00 98.75 102 GLU A O 1
ATOM 819 N N . HIS A 1 103 ? -1.829 -7.175 6.012 1.00 98.44 103 HIS A N 1
ATOM 820 C CA . HIS A 1 103 ? -3.180 -6.781 6.404 1.00 98.44 103 HIS A CA 1
ATOM 821 C C . HIS A 1 103 ? -4.255 -7.507 5.577 1.00 98.44 103 HIS A C 1
ATOM 823 O O . HIS A 1 103 ? -5.213 -8.026 6.140 1.00 98.44 103 HIS A O 1
ATOM 829 N N . GLU A 1 104 ? -4.079 -7.617 4.258 1.00 98.06 104 GLU A N 1
ATOM 830 C CA . GLU A 1 104 ? -4.955 -8.395 3.364 1.00 98.06 104 GLU A CA 1
ATOM 831 C C . GLU A 1 104 ? -4.878 -9.908 3.629 1.00 98.06 104 GLU A C 1
ATOM 833 O O . GLU A 1 104 ? -5.846 -10.630 3.400 1.00 98.06 104 GLU A O 1
ATOM 838 N N . ARG A 1 105 ? -3.757 -10.401 4.173 1.00 98.44 105 ARG A N 1
ATOM 839 C CA . ARG A 1 105 ? -3.625 -11.787 4.662 1.00 98.44 105 ARG A CA 1
ATOM 840 C C . ARG A 1 105 ? -4.314 -12.029 6.008 1.00 98.44 105 ARG A C 1
ATOM 842 O O . ARG A 1 105 ? -4.259 -13.157 6.494 1.00 98.44 105 ARG A O 1
ATOM 849 N N . LEU A 1 106 ? -4.928 -11.006 6.611 1.00 98.19 106 LEU A N 1
ATOM 850 C CA . LEU A 1 106 ? -5.486 -11.035 7.972 1.00 98.19 106 LEU A CA 1
ATOM 851 C C . LEU A 1 106 ? -4.432 -11.326 9.058 1.00 98.19 106 LEU A C 1
ATOM 853 O O . LEU A 1 106 ? -4.757 -11.744 10.167 1.00 98.19 106 LEU A O 1
ATOM 857 N N . ARG A 1 107 ? -3.160 -11.083 8.735 1.00 98.62 107 ARG A N 1
ATOM 858 C CA . ARG A 1 107 ? -2.001 -11.179 9.628 1.00 98.62 107 ARG A CA 1
ATOM 859 C C . ARG A 1 107 ? -1.801 -9.837 10.317 1.00 98.62 107 ARG A C 1
ATOM 861 O O . ARG A 1 107 ? -0.922 -9.046 9.973 1.00 98.62 107 ARG A O 1
ATOM 868 N N . PHE A 1 108 ? -2.764 -9.501 11.173 1.00 98.56 108 PHE A N 1
ATOM 869 C CA . PHE A 1 108 ? -2.907 -8.152 11.720 1.00 98.56 108 PHE A CA 1
ATOM 870 C C . PHE A 1 108 ? -1.780 -7.768 12.679 1.00 98.56 108 PHE A C 1
ATOM 872 O O . PHE A 1 108 ? -1.448 -6.586 12.770 1.00 98.56 108 PHE A O 1
ATOM 879 N N . ASP A 1 109 ? -1.164 -8.734 13.353 1.00 98.38 109 ASP A N 1
ATOM 880 C CA . ASP A 1 109 ? -0.009 -8.514 14.214 1.00 98.38 109 ASP A CA 1
ATOM 881 C C . ASP A 1 109 ? 1.239 -8.161 13.399 1.00 98.38 109 ASP A C 1
ATOM 883 O O . ASP A 1 109 ? 1.879 -7.143 13.690 1.00 98.38 109 ASP A O 1
ATOM 887 N N . GLU A 1 110 ? 1.547 -8.899 12.326 1.00 98.62 110 GLU A N 1
ATOM 888 C CA . GLU A 1 110 ? 2.638 -8.520 11.422 1.00 98.62 110 GLU A CA 1
ATOM 889 C C . GLU A 1 110 ? 2.334 -7.211 10.686 1.00 98.62 110 GLU A C 1
ATOM 891 O O . GLU A 1 110 ? 3.206 -6.344 10.581 1.00 98.62 110 GLU A O 1
ATOM 896 N N . ALA A 1 111 ? 1.094 -7.011 10.230 1.00 98.69 111 ALA A N 1
ATOM 897 C CA . ALA A 1 111 ? 0.681 -5.760 9.601 1.00 98.69 111 ALA A CA 1
ATOM 898 C C . ALA A 1 111 ? 0.890 -4.565 10.542 1.00 98.69 111 ALA A C 1
ATOM 900 O O . ALA A 1 111 ? 1.452 -3.551 10.125 1.00 98.69 111 ALA A O 1
ATOM 901 N N . LEU A 1 112 ? 0.500 -4.685 11.817 1.00 98.75 112 LEU A N 1
ATOM 902 C CA . LEU A 1 112 ? 0.684 -3.637 12.821 1.00 98.75 112 LEU A CA 1
ATOM 903 C C . LEU A 1 112 ? 2.167 -3.311 13.035 1.00 98.75 112 LEU A C 1
ATOM 905 O O . LEU A 1 112 ? 2.525 -2.132 13.065 1.00 98.75 112 LEU A O 1
ATOM 909 N N . GLN A 1 113 ? 3.036 -4.323 13.125 1.00 98.62 113 GLN A N 1
ATOM 910 C CA . GLN A 1 113 ? 4.485 -4.111 13.240 1.00 98.62 113 GLN A CA 1
ATOM 911 C C . GLN A 1 113 ? 5.040 -3.344 12.032 1.00 98.62 113 GLN A C 1
ATOM 913 O O . GLN A 1 113 ? 5.814 -2.394 12.191 1.00 98.62 113 GLN A O 1
ATOM 918 N N . ILE A 1 114 ? 4.617 -3.708 10.817 1.00 98.69 114 ILE A N 1
ATOM 919 C CA . ILE A 1 114 ? 5.065 -3.026 9.598 1.00 98.69 114 ILE A CA 1
ATOM 920 C C . ILE A 1 114 ? 4.494 -1.602 9.538 1.00 98.69 114 ILE A C 1
ATOM 922 O O . ILE A 1 114 ? 5.225 -0.682 9.166 1.00 98.69 114 ILE A O 1
ATOM 926 N N . TRP A 1 115 ? 3.242 -1.366 9.943 1.00 98.69 115 TRP A N 1
ATOM 927 C CA . TRP A 1 115 ? 2.667 -0.017 10.011 1.00 98.69 115 TRP A CA 1
ATOM 928 C C . TRP A 1 115 ? 3.411 0.884 11.000 1.00 98.69 115 TRP A C 1
ATOM 930 O O . TRP A 1 115 ? 3.735 2.024 10.662 1.00 98.69 115 TRP A O 1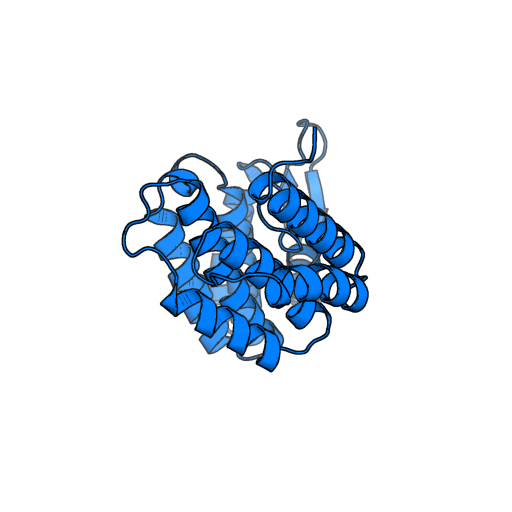
ATOM 940 N N . GLN A 1 116 ? 3.763 0.367 12.178 1.00 98.56 116 GLN A N 1
ATOM 941 C CA . GLN A 1 116 ? 4.566 1.093 13.165 1.00 98.56 116 GLN A CA 1
ATOM 942 C C . GLN A 1 116 ? 5.954 1.444 12.617 1.00 98.56 116 GLN A C 1
ATOM 944 O O . GLN A 1 116 ? 6.380 2.597 12.709 1.00 98.56 116 GLN A O 1
ATOM 949 N N . LEU A 1 117 ? 6.636 0.486 11.978 1.00 98.19 117 LEU A N 1
ATOM 950 C CA . LEU A 1 117 ? 7.911 0.739 11.302 1.00 98.19 117 LEU A CA 1
ATOM 951 C C . LEU A 1 117 ? 7.761 1.782 10.185 1.00 98.19 117 LEU A C 1
ATOM 953 O O . LEU A 1 117 ? 8.623 2.645 10.013 1.00 98.19 117 LEU A O 1
ATOM 957 N N . THR A 1 118 ? 6.665 1.719 9.430 1.00 98.19 118 THR A N 1
ATOM 958 C CA . THR A 1 118 ? 6.354 2.661 8.348 1.00 98.19 118 THR A CA 1
ATOM 959 C C . THR A 1 118 ? 6.194 4.076 8.895 1.00 98.19 118 THR A C 1
ATOM 961 O O . THR A 1 118 ? 6.790 5.006 8.353 1.00 98.19 118 THR A O 1
ATOM 964 N N . LEU A 1 119 ? 5.469 4.242 10.004 1.00 97.62 119 LEU A N 1
ATOM 965 C CA . LEU A 1 119 ? 5.295 5.528 10.678 1.00 97.62 119 LEU A CA 1
ATOM 966 C C . LEU A 1 119 ? 6.622 6.076 11.227 1.00 97.62 119 LEU A C 1
ATOM 968 O O . LEU A 1 119 ? 6.949 7.241 11.000 1.00 97.62 119 LEU A O 1
ATOM 972 N N . GLN A 1 120 ? 7.419 5.236 11.893 1.00 97.06 120 GLN A N 1
ATOM 973 C CA . GLN A 1 120 ? 8.746 5.620 12.391 1.00 97.06 120 GLN A CA 1
ATOM 974 C C . GLN A 1 120 ? 9.676 6.043 11.248 1.00 97.06 120 GLN A C 1
ATOM 976 O O . GLN A 1 120 ? 10.370 7.054 11.342 1.00 97.06 120 GLN A O 1
ATOM 981 N N . THR A 1 121 ? 9.654 5.303 10.136 1.00 96.25 121 THR A N 1
ATOM 982 C CA . THR A 1 121 ? 10.437 5.638 8.941 1.00 96.25 121 THR A CA 1
ATOM 983 C C . THR A 1 121 ? 9.976 6.970 8.353 1.00 96.25 121 THR A C 1
ATOM 985 O O . THR A 1 121 ? 10.809 7.819 8.040 1.00 96.25 121 THR A O 1
ATOM 988 N N . MET A 1 122 ? 8.663 7.199 8.256 1.00 95.62 122 MET A N 1
ATOM 989 C CA . MET A 1 122 ? 8.087 8.442 7.734 1.00 95.62 122 MET A CA 1
ATOM 990 C C . MET A 1 122 ? 8.631 9.680 8.460 1.00 95.62 122 MET A C 1
ATOM 992 O O . MET A 1 122 ? 8.982 10.665 7.814 1.00 95.62 122 MET A O 1
ATOM 996 N N . GLN A 1 123 ? 8.777 9.610 9.786 1.00 92.81 123 GLN A N 1
ATOM 997 C CA . GLN A 1 123 ? 9.295 10.709 10.611 1.00 92.81 123 GLN A CA 1
ATOM 998 C C . GLN A 1 123 ? 10.766 11.055 10.320 1.00 92.81 123 GLN A C 1
ATOM 1000 O O . GLN A 1 123 ? 11.203 12.175 10.584 1.00 92.81 123 GLN A O 1
ATOM 1005 N N . GLN A 1 124 ? 11.541 10.127 9.756 1.00 92.94 124 GLN A N 1
ATOM 1006 C CA . GLN A 1 124 ? 12.953 10.345 9.427 1.00 92.94 124 GLN A CA 1
ATOM 1007 C C . GLN A 1 124 ? 13.127 10.998 8.043 1.00 92.94 124 GLN A C 1
ATOM 1009 O O . GLN A 1 124 ? 14.083 11.747 7.814 1.00 92.94 124 GLN A O 1
ATOM 1014 N N . LEU A 1 125 ? 12.174 10.786 7.132 1.00 93.69 125 LEU A N 1
ATOM 1015 C CA . LEU A 1 125 ? 12.236 11.251 5.747 1.00 93.69 125 LEU A CA 1
ATOM 1016 C C . LEU A 1 125 ? 11.855 12.735 5.633 1.00 93.69 125 LEU A C 1
ATOM 1018 O O . LEU A 1 125 ? 10.796 13.175 6.081 1.00 93.69 125 LEU A O 1
ATOM 1022 N N . SER A 1 126 ? 12.728 13.539 5.024 1.00 91.38 126 SER A N 1
ATOM 1023 C CA . SER A 1 126 ? 12.564 14.998 4.957 1.00 91.38 126 SER A CA 1
ATOM 1024 C C . SER A 1 126 ? 11.323 15.434 4.173 1.00 91.38 126 SER A C 1
ATOM 1026 O O . SER A 1 126 ? 10.675 16.413 4.559 1.00 91.38 126 SER A O 1
ATOM 1028 N N . ILE A 1 127 ? 10.946 14.701 3.116 1.00 92.00 127 ILE A N 1
ATOM 1029 C CA . ILE A 1 127 ? 9.738 15.019 2.342 1.00 92.00 127 ILE A CA 1
ATOM 1030 C C . ILE A 1 127 ? 8.464 14.845 3.176 1.00 92.00 127 ILE A C 1
ATOM 1032 O O . ILE A 1 127 ? 7.563 15.664 3.054 1.00 92.00 127 ILE A O 1
ATOM 1036 N N . PHE A 1 128 ? 8.421 13.850 4.067 1.00 90.62 128 PHE A N 1
ATOM 1037 C CA . PHE A 1 128 ? 7.247 13.548 4.892 1.00 90.62 128 PHE A CA 1
ATOM 1038 C C . PHE A 1 128 ? 7.175 14.366 6.190 1.00 90.62 128 PHE A C 1
ATOM 1040 O O . PHE A 1 128 ? 6.100 14.544 6.750 1.00 90.62 128 PHE A O 1
ATOM 1047 N N . ARG A 1 129 ? 8.304 14.916 6.657 1.00 85.19 129 ARG A N 1
ATOM 1048 C CA . ARG A 1 129 ? 8.313 15.904 7.752 1.00 85.19 129 ARG A CA 1
ATOM 1049 C C . ARG A 1 129 ? 7.777 17.272 7.340 1.00 85.19 129 ARG A C 1
ATOM 1051 O O . ARG A 1 129 ? 7.340 18.034 8.192 1.00 85.19 129 ARG A O 1
ATOM 1058 N N . SER A 1 130 ? 7.889 17.612 6.058 1.00 83.19 130 SER A N 1
ATOM 1059 C CA . SER A 1 130 ? 7.535 18.941 5.540 1.00 83.19 130 SER A CA 1
ATOM 1060 C C . SER A 1 130 ? 6.266 18.955 4.688 1.00 83.19 130 SER A C 1
ATOM 1062 O O . SER A 1 130 ? 5.697 20.023 4.470 1.00 83.19 130 SER A O 1
ATOM 1064 N N . ARG A 1 131 ? 5.849 17.799 4.165 1.00 84.50 131 ARG A N 1
ATOM 1065 C CA . ARG A 1 131 ? 4.684 17.600 3.293 1.00 84.50 131 ARG A CA 1
ATOM 1066 C C . ARG A 1 131 ? 4.081 16.226 3.569 1.00 84.50 131 ARG A C 1
ATOM 1068 O O . ARG A 1 131 ? 4.728 15.386 4.179 1.00 84.50 131 ARG A O 1
ATOM 1075 N N . HIS A 1 132 ? 2.882 15.962 3.060 1.00 89.31 132 HIS A N 1
ATOM 1076 C CA . HIS A 1 132 ? 2.272 14.631 3.104 1.00 89.31 132 HIS A CA 1
ATOM 1077 C C . HIS A 1 132 ? 1.896 14.113 4.497 1.00 89.31 132 HIS A C 1
ATOM 1079 O O . HIS A 1 132 ? 1.845 12.895 4.696 1.00 89.31 132 HIS A O 1
ATOM 1085 N N . GLY A 1 133 ? 1.557 15.009 5.433 1.00 89.44 133 GLY A N 1
ATOM 1086 C CA . GLY A 1 133 ? 1.047 14.635 6.757 1.00 89.44 133 GLY A CA 1
ATOM 1087 C C . GLY A 1 133 ? -0.198 13.746 6.676 1.00 89.44 133 GLY A C 1
ATOM 1088 O O . GLY A 1 133 ? -0.337 12.807 7.455 1.00 89.44 133 GLY A O 1
ATOM 1089 N N . TRP A 1 134 ? -1.017 13.918 5.632 1.00 92.19 134 TRP A N 1
ATOM 1090 C CA . TRP A 1 134 ? -2.153 13.041 5.322 1.00 92.19 134 TRP A CA 1
ATOM 1091 C C . TRP A 1 134 ? -1.797 11.545 5.245 1.00 92.19 134 TRP A C 1
ATOM 1093 O O . TRP A 1 134 ? -2.587 10.690 5.642 1.00 92.19 134 TRP A O 1
ATOM 1103 N N . THR A 1 135 ? -0.587 11.199 4.793 1.00 95.44 135 THR A N 1
ATOM 1104 C CA . THR A 1 135 ? -0.138 9.794 4.749 1.00 95.44 135 THR A CA 1
ATOM 1105 C C . THR A 1 135 ? -0.080 9.185 6.154 1.00 95.44 135 THR A C 1
ATOM 1107 O O . THR A 1 135 ? -0.426 8.016 6.324 1.00 95.44 135 THR A O 1
ATOM 1110 N N . ALA A 1 136 ? 0.296 9.970 7.172 1.00 96.19 136 ALA A N 1
ATOM 1111 C CA . ALA A 1 136 ? 0.332 9.507 8.557 1.00 96.19 136 ALA A CA 1
ATOM 1112 C C . ALA A 1 136 ? -1.073 9.197 9.086 1.00 96.19 136 ALA A C 1
ATOM 1114 O O . ALA A 1 136 ? -1.239 8.186 9.764 1.00 96.19 136 ALA A O 1
ATOM 1115 N N . ALA A 1 137 ? -2.087 9.993 8.721 1.00 96.12 137 ALA A N 1
ATOM 1116 C CA . ALA A 1 137 ? -3.476 9.704 9.082 1.00 96.12 137 ALA A CA 1
ATOM 1117 C C . ALA A 1 137 ? -3.907 8.322 8.567 1.00 96.12 137 ALA A C 1
ATOM 1119 O O . ALA A 1 137 ? -4.442 7.520 9.327 1.00 96.12 137 ALA A O 1
ATOM 1120 N N . ILE A 1 138 ? -3.600 7.992 7.305 1.00 97.50 138 ILE A N 1
ATOM 1121 C CA . ILE A 1 138 ? -3.937 6.676 6.735 1.00 97.50 138 ILE A CA 1
ATOM 1122 C C . ILE A 1 138 ? -3.183 5.542 7.449 1.00 97.50 138 ILE A C 1
ATOM 1124 O O . ILE A 1 138 ? -3.768 4.485 7.695 1.00 97.50 138 ILE A O 1
ATOM 1128 N N . ILE A 1 139 ? -1.911 5.745 7.814 1.00 98.44 139 ILE A N 1
ATOM 1129 C CA . ILE A 1 139 ? -1.142 4.749 8.580 1.00 98.44 139 ILE A CA 1
ATOM 1130 C C . ILE A 1 139 ? -1.804 4.500 9.942 1.00 98.44 139 ILE A C 1
ATOM 1132 O O . ILE A 1 139 ? -2.056 3.347 10.283 1.00 98.44 139 ILE A O 1
ATOM 1136 N N . TYR A 1 140 ? -2.162 5.553 10.680 1.00 98.62 140 TYR A N 1
ATOM 1137 C CA . TYR A 1 140 ? -2.855 5.421 11.963 1.00 98.62 140 TYR A CA 1
ATOM 1138 C C . TYR A 1 140 ? -4.229 4.749 11.837 1.00 98.62 140 TYR A C 1
ATOM 1140 O O . TYR A 1 140 ? -4.548 3.884 12.648 1.00 98.62 140 TYR A O 1
ATOM 1148 N N . LEU A 1 141 ? -5.019 5.059 10.801 1.00 98.50 141 LEU A N 1
ATOM 1149 C CA . LEU A 1 141 ? -6.291 4.363 10.538 1.00 98.50 141 LEU A CA 1
ATOM 1150 C C . LEU A 1 141 ? -6.076 2.875 10.244 1.00 98.50 141 LEU A C 1
ATOM 1152 O O . LEU A 1 141 ? -6.842 2.032 10.702 1.00 98.50 141 LEU A O 1
ATOM 1156 N N . SER A 1 142 ? -5.007 2.542 9.520 1.00 98.75 142 SER A N 1
ATOM 1157 C CA . SER A 1 142 ? -4.654 1.150 9.223 1.00 98.75 142 SER A CA 1
ATOM 1158 C C . SER A 1 142 ? -4.215 0.400 10.487 1.00 98.75 142 SER A C 1
ATOM 1160 O O . SER A 1 142 ? -4.615 -0.746 10.692 1.00 98.75 142 SER A O 1
ATOM 1162 N N . MET A 1 143 ? -3.463 1.060 11.378 1.00 98.88 143 MET A N 1
ATOM 1163 C CA . MET A 1 143 ? -3.123 0.533 12.705 1.00 98.88 143 MET A CA 1
ATOM 1164 C C . MET A 1 143 ? -4.371 0.332 13.567 1.00 98.88 143 MET A C 1
ATOM 1166 O O . MET A 1 143 ? -4.527 -0.739 14.149 1.00 98.88 143 MET A O 1
ATOM 1170 N N . ALA A 1 144 ? -5.270 1.322 13.605 1.00 98.81 144 ALA A N 1
ATOM 1171 C CA . ALA A 1 144 ? -6.527 1.245 14.341 1.00 98.81 144 ALA A CA 1
ATOM 1172 C C . ALA A 1 144 ? -7.349 0.035 13.893 1.00 98.81 144 ALA A C 1
ATOM 1174 O O . ALA A 1 144 ? -7.796 -0.754 14.724 1.00 98.81 144 ALA A O 1
ATOM 1175 N N . HIS A 1 145 ? -7.472 -0.152 12.577 1.00 98.75 145 HIS A N 1
ATOM 1176 C CA . HIS A 1 145 ? -8.168 -1.292 11.999 1.00 98.75 145 HIS A CA 1
ATOM 1177 C C . HIS A 1 145 ? -7.545 -2.621 12.446 1.00 98.75 145 HIS A C 1
ATOM 1179 O O . HIS A 1 145 ? -8.253 -3.501 12.929 1.00 98.75 145 HIS A O 1
ATOM 1185 N N . ALA A 1 146 ? -6.223 -2.775 12.312 1.00 98.75 146 ALA A N 1
ATOM 1186 C CA . ALA A 1 146 ? -5.530 -4.000 12.715 1.00 98.75 146 ALA A CA 1
ATOM 1187 C C . ALA A 1 146 ? -5.698 -4.292 14.220 1.00 98.75 146 ALA A C 1
ATOM 1189 O O . ALA A 1 146 ? -5.978 -5.425 14.603 1.00 98.75 146 ALA A O 1
ATOM 1190 N N . GLN A 1 147 ? -5.590 -3.272 15.075 1.00 98.75 147 GLN A N 1
ATOM 1191 C CA . GLN A 1 147 ? -5.761 -3.401 16.528 1.00 98.75 147 GLN A CA 1
ATOM 1192 C C . GLN A 1 147 ? -7.183 -3.831 16.907 1.00 98.75 147 GLN A C 1
ATOM 1194 O O . GLN A 1 147 ? -7.348 -4.769 17.687 1.00 98.75 147 GLN A O 1
ATOM 1199 N N . ILE A 1 148 ? -8.205 -3.210 16.309 1.00 98.56 148 ILE A N 1
ATOM 1200 C CA . ILE A 1 148 ? -9.612 -3.588 16.516 1.00 98.56 148 ILE A CA 1
ATOM 1201 C C . ILE A 1 148 ? -9.855 -5.026 16.054 1.00 98.56 148 ILE A C 1
ATOM 1203 O O . ILE A 1 148 ? -10.497 -5.791 16.771 1.00 98.56 148 ILE A O 1
ATOM 1207 N N . ALA A 1 149 ? -9.315 -5.415 14.896 1.00 98.25 149 ALA A N 1
ATOM 1208 C CA . ALA A 1 149 ? -9.453 -6.772 14.370 1.00 98.25 149 ALA A CA 1
ATOM 1209 C C . ALA A 1 149 ? -8.813 -7.836 15.283 1.00 98.25 149 ALA A C 1
ATOM 1211 O O . ALA A 1 149 ? -9.298 -8.964 15.347 1.00 98.25 149 ALA A O 1
ATOM 1212 N N . MET A 1 150 ? -7.772 -7.471 16.038 1.00 98.19 150 MET A N 1
ATOM 1213 C CA . MET A 1 150 ? -7.161 -8.317 17.072 1.00 98.19 150 MET A CA 1
ATOM 1214 C C . MET A 1 150 ? -7.883 -8.263 18.432 1.00 98.19 150 MET A C 1
ATOM 1216 O O . MET A 1 150 ? -7.470 -8.942 19.370 1.00 98.19 150 MET A O 1
ATOM 1220 N N . GLY A 1 151 ? -8.949 -7.468 18.565 1.00 97.94 151 GLY A N 1
ATOM 1221 C CA . GLY A 1 151 ? -9.703 -7.285 19.810 1.00 97.94 151 GLY A CA 1
ATOM 1222 C C . GLY A 1 151 ? -9.129 -6.232 20.765 1.00 97.94 151 GLY A C 1
ATOM 1223 O O . GLY A 1 151 ? -9.688 -6.022 21.841 1.00 97.94 151 GLY A O 1
ATOM 1224 N N . ASP A 1 152 ? -8.056 -5.532 20.388 1.00 98.00 152 ASP A N 1
ATOM 1225 C CA . ASP A 1 152 ? -7.493 -4.416 21.155 1.00 98.00 152 ASP A CA 1
ATOM 1226 C C . ASP A 1 152 ? -8.159 -3.089 20.761 1.00 98.00 152 ASP A C 1
ATOM 1228 O O . ASP A 1 152 ? -7.571 -2.196 20.140 1.00 98.00 152 ASP A O 1
ATOM 1232 N N . THR A 1 153 ? -9.433 -2.952 21.129 1.00 97.50 153 THR A N 1
ATOM 1233 C CA . THR A 1 153 ? -10.218 -1.741 20.849 1.00 97.50 153 THR A CA 1
ATOM 1234 C C . THR A 1 153 ? -9.641 -0.501 21.536 1.00 97.50 153 THR A C 1
ATOM 1236 O O . THR A 1 153 ? -9.809 0.606 21.029 1.00 97.50 153 THR A O 1
ATOM 1239 N N . ALA A 1 154 ? -8.951 -0.654 22.672 1.00 98.25 154 ALA A N 1
ATOM 1240 C CA . ALA A 1 154 ? -8.380 0.470 23.411 1.00 98.25 154 ALA A CA 1
ATOM 1241 C C . ALA A 1 154 ? -7.223 1.118 22.639 1.00 98.25 154 ALA A C 1
ATOM 1243 O O . ALA A 1 154 ? -7.255 2.327 22.394 1.00 98.25 154 ALA A O 1
ATOM 1244 N N . SER A 1 155 ? -6.246 0.324 22.192 1.00 98.44 155 SER A N 1
ATOM 1245 C CA . SER A 1 155 ? -5.174 0.835 21.332 1.00 98.44 155 SER A CA 1
ATOM 1246 C C . SER A 1 155 ? -5.713 1.259 19.968 1.00 98.44 155 SER A C 1
ATOM 1248 O O . SER A 1 155 ? -5.305 2.297 19.446 1.00 98.44 155 SER A O 1
ATOM 1250 N N . GLY A 1 156 ? -6.694 0.520 19.436 1.00 98.50 156 GLY A N 1
ATOM 1251 C CA . GLY A 1 156 ? -7.398 0.885 18.210 1.00 98.50 156 GLY A CA 1
ATOM 1252 C C . GLY A 1 156 ? -8.012 2.282 18.278 1.00 98.50 156 GLY A C 1
ATOM 1253 O O . GLY A 1 156 ? -7.866 3.076 17.348 1.00 98.50 156 GLY A O 1
ATOM 1254 N N . ARG A 1 157 ? -8.627 2.628 19.415 1.00 98.38 157 ARG A N 1
ATOM 1255 C CA . ARG A 1 157 ? -9.188 3.958 19.652 1.00 98.38 157 ARG A CA 1
ATOM 1256 C C . ARG A 1 157 ? -8.115 5.042 19.711 1.00 98.38 157 ARG A C 1
ATOM 1258 O O . ARG A 1 157 ? -8.306 6.100 19.125 1.00 98.38 157 ARG A O 1
ATOM 1265 N N . GLN A 1 158 ? -6.988 4.778 20.370 1.00 98.50 158 GLN A N 1
ATOM 1266 C CA . GLN A 1 158 ? -5.879 5.737 20.428 1.00 98.50 158 GLN A CA 1
ATOM 1267 C C . GLN A 1 158 ? -5.325 6.044 19.032 1.00 98.50 158 GLN A C 1
ATOM 1269 O O . GLN A 1 158 ? -5.153 7.211 18.679 1.00 98.50 158 GLN A O 1
ATOM 1274 N N . SER A 1 159 ? -5.099 5.010 18.216 1.00 98.62 159 SER A N 1
ATOM 1275 C CA . SER A 1 159 ? -4.661 5.176 16.826 1.00 98.62 159 SER A CA 1
ATOM 1276 C C . SER A 1 159 ? -5.702 5.926 15.990 1.00 98.62 159 SER A C 1
ATOM 1278 O O . SER A 1 159 ? -5.348 6.798 15.201 1.00 98.62 159 SER A O 1
ATOM 1280 N N . TRP A 1 160 ? -6.991 5.634 16.183 1.00 98.31 160 TRP A N 1
ATOM 1281 C CA . TRP A 1 160 ? -8.076 6.342 15.507 1.00 98.31 160 TRP A CA 1
ATOM 1282 C C . TRP A 1 160 ? -8.102 7.836 15.845 1.00 98.31 160 TRP A C 1
ATOM 1284 O O . TRP A 1 160 ? -8.134 8.667 14.940 1.00 98.31 160 TRP A O 1
ATOM 1294 N N . ASP A 1 161 ? -8.052 8.185 17.131 1.00 97.44 161 ASP A N 1
ATOM 1295 C CA . ASP A 1 161 ? -8.091 9.581 17.575 1.00 97.44 161 ASP A CA 1
ATOM 1296 C C . ASP A 1 161 ? -6.877 10.366 17.035 1.00 97.44 161 ASP A C 1
ATOM 1298 O O . ASP A 1 161 ? -7.041 11.483 16.540 1.00 97.44 161 ASP A O 1
ATOM 1302 N N . ALA A 1 162 ? -5.688 9.747 17.009 1.00 97.31 162 ALA A N 1
ATOM 1303 C CA . ALA A 1 162 ? -4.496 10.329 16.385 1.00 97.31 162 ALA A CA 1
ATOM 1304 C C . ALA A 1 162 ? -4.680 10.572 14.876 1.00 97.31 162 ALA A C 1
ATOM 1306 O O . ALA A 1 162 ? -4.264 11.606 14.349 1.00 97.31 162 ALA A O 1
ATOM 1307 N N . ALA A 1 163 ? -5.333 9.648 14.164 1.00 96.56 163 ALA A N 1
ATOM 1308 C CA . ALA A 1 163 ? -5.640 9.847 12.753 1.00 96.56 163 ALA A CA 1
ATOM 1309 C C . ALA A 1 163 ? -6.630 10.992 12.518 1.00 96.56 163 ALA A C 1
ATOM 1311 O O . ALA A 1 163 ? -6.443 11.764 11.579 1.00 96.56 163 ALA A O 1
ATOM 1312 N N . VAL A 1 164 ? -7.671 11.106 13.350 1.00 93.88 164 VAL A N 1
ATOM 1313 C CA . VAL A 1 164 ? -8.684 12.169 13.252 1.00 93.88 164 VAL A CA 1
ATOM 1314 C C . VAL A 1 164 ? -8.054 13.542 13.472 1.00 93.88 164 VAL A C 1
ATOM 1316 O O . VAL A 1 164 ? -8.332 14.462 12.704 1.00 93.88 164 VAL A O 1
ATOM 1319 N N . GLU A 1 165 ? -7.170 13.681 14.463 1.00 93.31 165 GLU A N 1
ATOM 1320 C CA . GLU A 1 165 ? -6.453 14.936 14.727 1.00 93.31 165 GLU A CA 1
ATOM 1321 C C . GLU A 1 165 ? -5.660 15.407 13.495 1.00 93.31 165 GLU A C 1
ATOM 1323 O O . GLU A 1 165 ? -5.743 16.571 13.084 1.00 93.31 165 GLU A O 1
ATOM 1328 N N . ILE A 1 166 ? -4.954 14.481 12.842 1.00 92.69 166 ILE A N 1
ATOM 1329 C CA . ILE A 1 166 ? -4.228 14.768 11.601 1.00 92.69 166 ILE A CA 1
ATOM 1330 C C . ILE A 1 166 ? -5.216 15.078 10.473 1.00 92.69 166 ILE A C 1
ATOM 1332 O O . ILE A 1 166 ? -5.033 16.048 9.742 1.00 92.69 166 ILE A O 1
ATOM 1336 N N . ALA A 1 167 ? -6.291 14.303 10.335 1.00 89.44 167 ALA A N 1
ATOM 1337 C CA . ALA A 1 167 ? -7.231 14.447 9.230 1.00 89.44 167 ALA A CA 1
ATOM 1338 C C . ALA A 1 167 ? -8.023 15.768 9.242 1.00 89.44 167 ALA A C 1
ATOM 1340 O O . ALA A 1 167 ? -8.514 16.211 8.199 1.00 89.44 167 ALA A O 1
ATOM 1341 N N . MET A 1 168 ? -8.141 16.396 10.414 1.00 86.12 168 MET A N 1
ATOM 1342 C CA . MET A 1 168 ? -8.757 17.711 10.590 1.00 86.12 168 MET A CA 1
ATOM 1343 C C . MET A 1 168 ? -7.820 18.882 10.266 1.00 86.12 168 MET A C 1
ATOM 1345 O O . MET A 1 168 ? -8.301 19.997 10.073 1.00 86.12 168 MET A O 1
ATOM 1349 N N . SER A 1 169 ? -6.504 18.664 10.237 1.00 85.75 169 SER A N 1
ATOM 1350 C CA . SER A 1 169 ? -5.503 19.724 10.042 1.00 85.75 169 SER A CA 1
ATOM 1351 C C . SER A 1 169 ? -4.764 19.617 8.707 1.00 85.75 169 SER A C 1
ATOM 1353 O O . SER A 1 169 ? -4.417 20.634 8.104 1.00 85.75 169 SER A O 1
ATOM 1355 N N . GLU A 1 170 ? -4.567 18.398 8.212 1.00 87.25 170 GLU A N 1
ATOM 1356 C CA . GLU A 1 170 ? -3.888 18.118 6.955 1.00 87.25 170 GLU A CA 1
ATOM 1357 C C . GLU A 1 170 ? -4.854 18.121 5.768 1.00 87.25 170 GLU A C 1
ATOM 1359 O O . GLU A 1 170 ? -6.001 17.676 5.839 1.00 87.25 170 GLU A O 1
ATOM 1364 N N . ARG A 1 171 ? -4.360 18.580 4.615 1.00 84.88 171 ARG A N 1
ATOM 1365 C CA . ARG A 1 171 ? -5.107 18.502 3.358 1.00 84.88 171 ARG A CA 1
ATOM 1366 C C . ARG A 1 171 ? -5.161 17.052 2.880 1.00 84.88 171 ARG A C 1
ATOM 1368 O O . ARG A 1 171 ? -4.132 16.389 2.828 1.00 84.88 171 ARG A O 1
ATOM 1375 N N . PHE A 1 172 ? -6.326 16.602 2.415 1.00 86.12 172 PHE A N 1
ATOM 1376 C CA . PHE A 1 172 ? -6.450 15.303 1.750 1.00 86.12 172 PHE A CA 1
ATOM 1377 C C . PHE A 1 172 ? -5.565 15.216 0.489 1.00 86.12 172 PHE A C 1
ATOM 1379 O O . PHE A 1 172 ? -5.645 16.074 -0.401 1.00 86.12 172 PHE A O 1
ATOM 1386 N N . GLU A 1 173 ? -4.751 14.162 0.383 1.00 88.44 173 GLU A N 1
ATOM 1387 C CA . GLU A 1 173 ? -3.753 13.995 -0.681 1.00 88.44 173 GLU A CA 1
ATOM 1388 C C . GLU A 1 173 ? -3.759 12.605 -1.334 1.00 88.44 173 GLU A C 1
ATOM 1390 O O . GLU A 1 173 ? -4.025 11.588 -0.699 1.00 88.44 173 GLU A O 1
ATOM 1395 N N . TYR A 1 174 ? -3.362 12.571 -2.611 1.00 89.50 174 TYR A N 1
ATOM 1396 C CA . TYR A 1 174 ? -3.300 11.376 -3.461 1.00 89.50 174 TYR A CA 1
ATOM 1397 C C . TYR A 1 174 ? -1.846 11.050 -3.843 1.00 89.50 174 TYR A C 1
ATOM 1399 O O . TYR A 1 174 ? -1.477 11.025 -5.017 1.00 89.50 174 TYR A O 1
ATOM 1407 N N . VAL A 1 175 ? -0.977 10.890 -2.838 1.00 90.69 175 VAL A N 1
ATOM 1408 C CA . VAL A 1 175 ? 0.469 10.659 -3.046 1.00 90.69 175 VAL A CA 1
ATOM 1409 C C . VAL A 1 175 ? 0.737 9.275 -3.636 1.00 90.69 175 VAL A C 1
ATOM 1411 O O . VAL A 1 175 ? 1.573 9.119 -4.531 1.00 90.69 175 VAL A O 1
ATOM 1414 N N . PHE A 1 176 ? 0.017 8.274 -3.131 1.00 94.62 176 PHE A N 1
ATOM 1415 C CA . PHE A 1 176 ? 0.145 6.879 -3.526 1.00 94.62 176 PHE A CA 1
ATOM 1416 C C . PHE A 1 176 ? -1.158 6.403 -4.167 1.00 94.62 176 PHE A C 1
ATOM 1418 O O . PHE A 1 176 ? -2.217 6.647 -3.581 1.00 94.62 176 PHE A O 1
ATOM 1425 N N . PRO A 1 177 ? -1.092 5.727 -5.328 1.00 91.81 177 PRO A N 1
ATOM 1426 C CA . PRO A 1 177 ? -2.270 5.122 -5.937 1.00 91.81 177 PRO A CA 1
ATOM 1427 C C . PRO A 1 177 ? -2.961 4.169 -4.965 1.00 91.81 177 PRO A C 1
ATOM 1429 O O . PRO A 1 177 ? -2.277 3.534 -4.159 1.00 91.81 177 PRO A O 1
ATOM 1432 N N . VAL A 1 178 ? -4.286 4.062 -5.052 1.00 94.88 178 VAL A N 1
ATOM 1433 C CA . VAL A 1 178 ? -5.161 3.152 -4.289 1.00 94.88 178 VAL A CA 1
ATOM 1434 C C . VAL A 1 178 ? -5.254 3.493 -2.799 1.00 94.88 178 VAL A C 1
ATOM 1436 O O . VAL A 1 178 ? -6.269 3.221 -2.160 1.00 94.88 178 VAL A O 1
ATOM 1439 N N . LEU A 1 179 ? -4.231 4.124 -2.216 1.00 95.44 179 LEU A N 1
ATOM 1440 C CA . LEU A 1 179 ? -4.132 4.323 -0.775 1.00 95.44 179 LEU A CA 1
ATOM 1441 C C . LEU A 1 179 ? -5.260 5.207 -0.224 1.00 95.44 179 LEU A C 1
ATOM 1443 O O . LEU A 1 179 ? -5.928 4.839 0.738 1.00 95.44 179 LEU A O 1
ATOM 1447 N N . ALA A 1 180 ? -5.478 6.371 -0.833 1.00 91.56 180 ALA A N 1
ATOM 1448 C CA . ALA A 1 180 ? -6.505 7.313 -0.389 1.00 91.56 180 ALA A CA 1
ATOM 1449 C C . ALA A 1 180 ? -7.886 7.039 -1.017 1.00 91.56 180 ALA A C 1
ATOM 1451 O O . ALA A 1 180 ? -8.896 7.526 -0.516 1.00 91.56 180 ALA A O 1
ATOM 1452 N N . THR A 1 181 ? -7.931 6.278 -2.111 1.00 90.69 181 THR A N 1
ATOM 1453 C CA . THR A 1 181 ? -9.121 6.064 -2.952 1.00 90.69 181 THR A CA 1
ATOM 1454 C C . THR A 1 181 ? -9.826 4.744 -2.702 1.00 90.69 181 THR A C 1
ATOM 1456 O O . THR A 1 181 ? -11.038 4.705 -2.835 1.00 90.69 181 THR A O 1
ATOM 1459 N N . VAL A 1 182 ? -9.105 3.683 -2.338 1.00 93.00 182 VAL A N 1
ATOM 1460 C CA . VAL A 1 182 ? -9.664 2.333 -2.149 1.00 93.00 182 VAL A CA 1
ATOM 1461 C C . VAL A 1 182 ? -9.325 1.816 -0.756 1.00 93.00 182 VAL A C 1
ATOM 1463 O O . VAL A 1 182 ? -10.213 1.429 -0.002 1.00 93.00 182 VAL A O 1
ATOM 1466 N N . TRP A 1 183 ? -8.047 1.857 -0.373 1.00 96.81 183 TRP A N 1
ATOM 1467 C CA . TRP A 1 183 ? -7.591 1.330 0.914 1.00 96.81 183 TRP A CA 1
ATOM 1468 C C . TRP A 1 183 ? -8.206 2.077 2.096 1.00 96.81 183 TRP A C 1
ATOM 1470 O O . TRP A 1 183 ? -8.762 1.451 2.993 1.00 96.81 183 TRP A O 1
ATOM 1480 N N . LEU A 1 184 ? -8.156 3.414 2.072 1.00 95.50 184 LEU A N 1
ATOM 1481 C CA . LEU A 1 184 ? -8.777 4.249 3.099 1.00 95.50 184 LEU A CA 1
ATOM 1482 C C . LEU A 1 184 ? -10.267 3.923 3.268 1.00 95.50 184 LEU A C 1
ATOM 1484 O O . LEU A 1 184 ? -10.744 3.806 4.392 1.00 95.50 184 LEU A O 1
ATOM 1488 N N . GLN A 1 185 ? -10.980 3.746 2.153 1.00 93.81 185 GLN A N 1
ATOM 1489 C CA . GLN A 1 185 ? -12.410 3.440 2.158 1.00 93.81 185 GLN A CA 1
ATOM 1490 C C . GLN A 1 185 ? -12.698 2.116 2.861 1.00 93.81 185 GLN A C 1
ATOM 1492 O O . GLN A 1 185 ? -13.613 2.035 3.678 1.00 93.81 185 GLN A O 1
ATOM 1497 N N . LYS A 1 186 ? -11.881 1.098 2.567 1.00 95.69 186 LYS A N 1
ATOM 1498 C CA . LYS A 1 186 ? -11.962 -0.218 3.197 1.00 95.69 186 LYS A CA 1
ATOM 1499 C C . LYS A 1 186 ? -11.766 -0.119 4.708 1.00 95.69 186 LYS A C 1
ATOM 1501 O O . LYS A 1 186 ? -12.681 -0.449 5.453 1.00 95.69 186 LYS A O 1
ATOM 1506 N N . VAL A 1 187 ? -10.614 0.387 5.160 1.00 97.50 187 VAL A N 1
ATOM 1507 C CA . VAL A 1 187 ? -10.280 0.368 6.596 1.00 97.50 187 VAL A CA 1
ATOM 1508 C C . VAL A 1 187 ? -11.233 1.228 7.424 1.00 97.50 187 VAL A C 1
ATOM 1510 O O . VAL A 1 187 ? -11.632 0.825 8.512 1.00 97.50 187 VAL A O 1
ATOM 1513 N N . VAL A 1 188 ? -11.644 2.391 6.913 1.00 96.50 188 VAL A N 1
ATOM 1514 C CA . VAL A 1 188 ? -12.592 3.267 7.614 1.00 96.50 188 VAL A CA 1
ATOM 1515 C C . VAL A 1 188 ? -13.989 2.656 7.622 1.00 96.50 188 VAL A C 1
ATOM 1517 O O . VAL A 1 188 ? -14.636 2.659 8.666 1.00 96.50 188 VAL A O 1
ATOM 1520 N N . GLY A 1 189 ? -14.436 2.086 6.499 1.00 96.00 189 GLY A N 1
ATOM 1521 C CA . GLY A 1 189 ? -15.727 1.408 6.413 1.00 96.00 189 GLY A CA 1
ATOM 1522 C C . GLY A 1 189 ? -15.824 0.208 7.357 1.00 96.00 189 GLY A C 1
ATOM 1523 O O . GLY A 1 189 ? -16.823 0.062 8.056 1.00 96.00 189 GLY A O 1
ATOM 1524 N N . GLU A 1 190 ? -14.779 -0.616 7.442 1.00 96.94 190 GLU A N 1
ATOM 1525 C CA . GLU A 1 190 ? -14.723 -1.778 8.343 1.00 96.94 190 GLU A CA 1
ATOM 1526 C C . GLU A 1 190 ? -14.680 -1.355 9.829 1.00 96.94 190 GLU A C 1
ATOM 1528 O O . GLU A 1 190 ? -15.368 -1.943 10.675 1.00 96.94 190 GLU A O 1
ATOM 1533 N N . ILE A 1 191 ? -13.955 -0.278 10.167 1.00 97.81 191 ILE A N 1
ATOM 1534 C CA . ILE A 1 191 ? -13.994 0.304 11.521 1.00 97.81 191 ILE A CA 1
ATOM 1535 C C . ILE A 1 191 ? -15.390 0.842 11.838 1.00 97.81 191 ILE A C 1
ATOM 1537 O O . ILE A 1 191 ? -15.910 0.578 12.921 1.00 97.81 191 ILE A O 1
ATOM 1541 N N . TYR A 1 192 ? -16.029 1.565 10.918 1.00 96.69 192 TYR A N 1
ATOM 1542 C CA . TYR A 1 192 ? -17.372 2.082 11.158 1.00 96.69 192 TYR A CA 1
ATOM 1543 C C . TYR A 1 192 ? -18.393 0.958 11.339 1.00 96.69 192 TYR A C 1
ATOM 1545 O O . TYR A 1 192 ? -19.185 0.996 12.276 1.00 96.69 192 TYR A O 1
ATOM 1553 N N . GLN A 1 193 ? -18.351 -0.081 10.506 1.00 95.81 193 GLN A N 1
ATOM 1554 C CA . GLN A 1 193 ? -19.263 -1.219 10.632 1.00 95.81 193 GLN A CA 1
ATOM 1555 C C . GLN A 1 193 ? -19.123 -1.936 11.980 1.00 95.81 193 GLN A C 1
ATOM 1557 O O . GLN A 1 193 ? -20.120 -2.402 12.530 1.00 95.81 193 GLN A O 1
ATOM 1562 N N . SER A 1 194 ? -17.905 -2.017 12.523 1.00 95.75 194 SER A N 1
ATOM 1563 C CA . SER A 1 194 ? -17.643 -2.712 13.788 1.00 95.75 194 SER A CA 1
ATOM 1564 C C . SER A 1 194 ? -17.804 -1.831 15.033 1.00 95.75 194 SER A C 1
ATOM 1566 O O . SER A 1 194 ? -18.250 -2.330 16.065 1.00 95.75 194 SER A O 1
ATOM 1568 N N . GLN A 1 195 ? -17.452 -0.543 14.959 1.00 97.12 195 GLN A N 1
ATOM 1569 C CA . GLN A 1 195 ? -17.384 0.366 16.114 1.00 97.12 195 GLN A CA 1
ATOM 1570 C C . GLN A 1 195 ? -18.324 1.580 16.028 1.00 97.12 195 GLN A C 1
ATOM 1572 O O . GLN A 1 195 ? -18.537 2.267 17.029 1.00 97.12 195 GLN A O 1
ATOM 1577 N N . GLY A 1 196 ? -18.866 1.887 14.849 1.00 94.81 196 GLY A N 1
ATOM 1578 C CA . GLY A 1 196 ? -19.700 3.067 14.596 1.00 94.81 196 GLY A CA 1
ATOM 1579 C C . GLY A 1 196 ? -18.939 4.395 14.625 1.00 94.81 196 GLY A C 1
ATOM 1580 O O . GLY A 1 196 ? -19.554 5.440 14.836 1.00 94.81 196 GLY A O 1
ATOM 1581 N N . TRP A 1 197 ? -17.609 4.383 14.478 1.00 95.12 197 TRP A N 1
ATOM 1582 C CA . TRP A 1 197 ? -16.783 5.591 14.568 1.00 95.12 197 TRP A CA 1
ATOM 1583 C C . TRP A 1 197 ? -16.724 6.323 13.221 1.00 95.12 197 TRP A C 1
ATOM 1585 O O . TRP A 1 197 ? -16.193 5.768 12.261 1.00 95.12 197 TRP A O 1
ATOM 1595 N N . PRO A 1 198 ? -17.246 7.560 13.121 1.00 92.88 198 PRO A N 1
ATOM 1596 C CA . PRO A 1 198 ? -17.242 8.301 11.867 1.00 92.88 198 PRO A CA 1
ATOM 1597 C C . PRO A 1 198 ? -15.906 9.017 11.656 1.00 92.88 198 PRO A C 1
ATOM 1599 O O . PRO A 1 198 ? -15.366 9.622 12.588 1.00 92.88 198 PRO A O 1
ATOM 1602 N N . LEU A 1 199 ? -15.398 9.019 10.424 1.00 90.44 199 LEU A N 1
ATOM 1603 C CA . LEU A 1 199 ? -14.211 9.797 10.059 1.00 90.44 199 LEU A CA 1
ATOM 1604 C C . LEU A 1 199 ? -14.633 11.081 9.351 1.00 90.44 199 LEU A C 1
ATOM 1606 O O . LEU A 1 199 ? -15.380 11.039 8.377 1.00 90.44 199 LEU A O 1
ATOM 1610 N N . ARG A 1 200 ? -14.121 12.227 9.800 1.00 84.94 200 ARG A N 1
ATOM 1611 C CA . ARG A 1 200 ? -14.274 13.505 9.095 1.00 84.94 200 ARG A CA 1
ATOM 1612 C C . ARG A 1 200 ? -12.949 13.913 8.484 1.00 84.94 200 ARG A C 1
ATOM 1614 O O . ARG A 1 200 ? -11.930 13.879 9.167 1.00 84.94 200 ARG A O 1
ATOM 1621 N N . VAL A 1 201 ? -12.974 14.296 7.212 1.00 83.75 201 VAL A N 1
ATOM 1622 C CA . VAL A 1 201 ? -11.766 14.665 6.468 1.00 83.75 201 VAL A CA 1
ATOM 1623 C C . VAL A 1 201 ? -11.953 16.002 5.768 1.00 83.75 201 VAL A C 1
ATOM 1625 O O . VAL A 1 201 ? -12.989 16.240 5.139 1.00 83.75 201 VAL A O 1
ATOM 1628 N N . MET A 1 202 ? -10.937 16.860 5.836 1.00 76.25 202 MET A N 1
ATOM 1629 C CA . MET A 1 202 ? -10.961 18.150 5.155 1.00 76.25 202 MET A CA 1
ATOM 1630 C C . MET A 1 202 ? -10.630 17.977 3.668 1.00 76.25 202 MET A C 1
ATOM 1632 O O . MET A 1 202 ? -9.494 17.670 3.288 1.00 76.25 202 MET A O 1
ATOM 1636 N N . LEU A 1 203 ? -11.618 18.196 2.795 1.00 70.94 203 LEU A N 1
ATOM 1637 C CA . LEU A 1 203 ? -11.387 18.126 1.354 1.00 70.94 203 LEU A CA 1
ATOM 1638 C C . LEU A 1 203 ? -10.638 19.367 0.828 1.00 70.94 203 LEU A C 1
ATOM 1640 O O . LEU A 1 203 ? -10.788 20.479 1.353 1.00 70.94 203 LEU A O 1
ATOM 1644 N N . PRO A 1 204 ? -9.864 19.223 -0.265 1.00 66.19 204 PRO A N 1
ATOM 1645 C CA . PRO A 1 204 ? -9.225 20.352 -0.926 1.00 66.19 204 PRO A CA 1
ATOM 1646 C C . PRO A 1 204 ? -10.253 21.417 -1.336 1.00 66.19 204 PRO A C 1
ATOM 1648 O O . PRO A 1 204 ? -11.190 21.118 -2.069 1.00 66.19 204 PRO A O 1
ATOM 1651 N N . GLY A 1 205 ? -10.062 22.669 -0.904 1.00 63.84 205 GLY A N 1
ATOM 1652 C CA . GLY A 1 205 ? -10.952 23.791 -1.250 1.00 63.84 205 GLY A CA 1
ATOM 1653 C C . GLY A 1 205 ? -11.782 24.365 -0.092 1.00 63.84 205 GLY A C 1
ATOM 1654 O O . GLY A 1 205 ? -12.521 25.324 -0.306 1.00 63.84 205 GLY A O 1
ATOM 1655 N N . GLY A 1 206 ? -11.637 23.833 1.129 1.00 54.75 206 GLY A N 1
ATOM 1656 C CA . GLY A 1 206 ? -11.987 24.525 2.379 1.00 54.75 206 GLY A CA 1
ATOM 1657 C C . GLY A 1 206 ? -13.477 24.691 2.699 1.00 54.75 206 GLY A C 1
ATOM 1658 O O . GLY A 1 206 ? -13.805 25.515 3.549 1.00 54.75 206 GLY A O 1
ATOM 1659 N N . LYS A 1 207 ? -14.391 23.977 2.027 1.00 49.16 207 LYS A N 1
ATOM 1660 C CA . LYS A 1 207 ? -15.845 24.166 2.227 1.00 49.16 207 LYS A CA 1
ATOM 1661 C C . LYS A 1 207 ? -16.680 22.903 2.449 1.00 49.16 207 LYS A C 1
ATOM 1663 O O . LYS A 1 207 ? -17.885 23.027 2.637 1.00 49.16 207 LYS A O 1
ATOM 1668 N N . SER A 1 208 ? -16.086 21.714 2.483 1.00 54.19 208 SER A N 1
ATOM 1669 C CA . SER A 1 208 ? -16.836 20.491 2.787 1.00 54.19 208 SER A CA 1
ATOM 1670 C C . SER A 1 208 ? -15.954 19.460 3.475 1.00 54.19 208 SER A C 1
ATOM 1672 O O . SER A 1 208 ? -15.007 18.959 2.865 1.00 54.19 208 SER A O 1
ATOM 1674 N N . ASP A 1 209 ? -16.301 19.131 4.717 1.00 62.91 209 ASP A N 1
ATOM 1675 C CA . ASP A 1 209 ? -15.793 17.942 5.388 1.00 62.91 209 ASP A CA 1
ATOM 1676 C C . ASP A 1 209 ? -16.521 16.730 4.803 1.00 62.91 209 ASP A C 1
ATOM 1678 O O . ASP A 1 209 ? -17.755 16.668 4.825 1.00 62.91 209 ASP A O 1
ATOM 1682 N N . LEU A 1 210 ? -15.781 15.765 4.259 1.00 67.75 210 LEU A N 1
ATOM 1683 C CA . LEU A 1 210 ? -16.370 14.472 3.926 1.00 67.75 210 LEU A CA 1
ATOM 1684 C C . LEU A 1 210 ? -16.480 13.679 5.225 1.00 67.75 210 LEU A C 1
ATOM 1686 O O . LEU A 1 210 ? -15.486 13.457 5.911 1.00 67.75 210 LEU A O 1
ATOM 1690 N N . THR A 1 211 ? -17.708 13.307 5.580 1.00 73.62 211 THR A N 1
ATOM 1691 C CA . THR A 1 211 ? -17.965 12.415 6.709 1.00 73.62 211 THR A CA 1
ATOM 1692 C C . THR A 1 211 ? -18.160 11.013 6.164 1.00 73.62 211 THR A C 1
ATOM 1694 O O . THR A 1 211 ? -19.120 10.761 5.437 1.00 73.62 211 THR A O 1
ATOM 1697 N N . TRP A 1 212 ? -17.239 10.123 6.508 1.00 73.62 212 TRP A N 1
ATOM 1698 C CA . TRP A 1 212 ? -17.409 8.695 6.327 1.00 73.62 212 TRP A CA 1
ATOM 1699 C C . TRP A 1 212 ? -18.327 8.183 7.437 1.00 73.62 212 TRP A C 1
ATOM 1701 O O . TRP A 1 212 ? -17.972 8.271 8.618 1.00 73.62 212 TRP A O 1
ATOM 1711 N N . LEU A 1 213 ? -19.525 7.753 7.036 1.00 69.62 213 LEU A N 1
ATOM 1712 C CA . LEU A 1 213 ? -20.459 6.977 7.848 1.00 69.62 213 LEU A CA 1
ATOM 1713 C C . LEU A 1 213 ? -20.304 5.535 7.384 1.00 69.62 213 LEU A C 1
ATOM 1715 O O . LEU A 1 213 ? -20.997 5.125 6.431 1.00 69.62 213 LEU A O 1
#